Protein AF-W0DSB6-F1 (afdb_monomer)

Radius of gyration: 23.67 Å; Cα contacts (8 Å, |Δi|>4): 532; chains: 1; bounding box: 85×81×46 Å

Sequence (249 aa):
MHWLPLTLLMLAGIANAPASASTPEPFPGYTATYEASVFGNTLTVQSTLSHEGENLRMAMDAHVSGYLRLLGRFEFNRETLFQVDGTEIRPLQSRSVQITPRRERRVETRFDWTSGRAQGRVGQDHFDLEVPEGTQDFLSSIYLTMDALRRGALENVMQVTILERTRLRSYRMGREGTERLDTALGRFDTVQITRRDADSDVALSSWFAKDLGYLPVRLDYEADGSIYQLNLTRLEWHDPLTAPGTDSR

Mean predicted aligned error: 8.65 Å

Secondary structure (DSSP, 8-state):
----------------------PPPPPPEEEEEEEEEETTEEEEEEEEEEEETTEEEEEEEEEEESGGGGG---EEEEEEEEEEETTEEEEEEEEEEEEETTEEEEEEEEEETTTTEEEEEETTEEEEEE--TT-B-HHHHHHHHHHHHHTT--SSEEEEEEEETTEEEEEEEEEEEEEEEEETTEEEEEEEEEEEETT-S-EEEEEEEGGGTTEEEEEEEEETTEEEEEEEEEEEEE-TT--------

Solvent-accessible surface area (backbone atoms only — not comparable to full-atom values): 13962 Å² total; per-residue (Å²): 141,81,85,85,85,86,81,84,80,82,80,81,78,81,79,79,72,77,79,78,78,72,75,77,76,76,81,65,16,34,44,35,33,30,41,29,78,58,94,81,23,36,42,40,34,42,35,39,36,43,49,58,86,83,30,38,38,41,37,37,45,38,45,66,44,52,70,67,51,78,70,40,58,61,42,40,38,39,38,32,34,28,36,72,58,96,90,46,61,44,53,41,35,39,39,38,40,40,36,42,72,89,46,77,47,40,35,40,39,37,46,39,78,91,80,33,31,34,40,37,32,53,66,90,46,74,50,74,44,81,43,65,89,74,44,23,37,76,64,54,46,50,52,51,51,23,51,31,52,69,71,64,72,61,76,50,68,45,81,45,41,30,55,56,94,91,42,80,44,63,28,43,38,32,50,77,49,72,48,79,46,84,47,77,86,46,75,40,58,24,39,34,35,37,36,32,43,87,91,47,92,47,35,40,36,34,30,22,20,57,93,61,65,29,42,68,46,35,38,36,42,34,50,96,95,41,77,49,57,34,34,39,64,46,78,45,81,38,62,62,83,62,54,87,68,84,80,87,127

Foldseek 3Di:
DDDDDDDDDDPPDPPPDPPPPPQPDPQFWKWWWKWFDDPQKIKIKIWIWADDDQKIKIKIWIDIDDPQCVLDDFTWIKMWIWGDDRLAIGTAKIWIWTDDSVDTWIWIWGADPVVQKIWIDIVPRIAIDGHDGQEAADRSVLVSVLSCVLVVVQDAWDWHWHDDRHDTFIKIWGFPAWDWDQALVGIFTWIWTWIDGPPDPWIKIFTFGVVSSGDTQWIWTDDPNDTTIMGTNDMDTHGNPDDPDPPDD

Organism: NCBI:txid713585

Nearest PDB structures (foldseek):
  6ntr-assembly4_D  TM=6.380E-01  e=1.626E-06  Brucella abortus
  2f1c-assembly1_X  TM=3.223E-01  e=1.436E+00  Escherichia coli K-12
  3njt-assembly1_A  TM=1.622E-01  e=1.436E+00  Bordetella pertussis

Structure (mmCIF, N/CA/C/O backbone):
data_AF-W0DSB6-F1
#
_entry.id   AF-W0DSB6-F1
#
loop_
_atom_site.group_PDB
_atom_site.id
_atom_site.type_symbol
_atom_site.label_atom_id
_atom_site.label_alt_id
_atom_site.label_comp_id
_atom_site.label_asym_id
_atom_site.label_entity_id
_atom_site.label_seq_id
_atom_site.pdbx_PDB_ins_code
_atom_site.Cartn_x
_atom_site.Cartn_y
_atom_site.Cartn_z
_atom_site.occupancy
_atom_site.B_iso_or_equiv
_atom_site.auth_seq_id
_atom_site.auth_comp_id
_atom_site.auth_asym_id
_atom_site.auth_atom_id
_atom_site.pdbx_PDB_model_num
ATOM 1 N N . MET A 1 1 ? -61.346 -56.978 26.352 1.00 42.94 1 MET A N 1
ATOM 2 C CA . MET A 1 1 ? -60.785 -57.840 25.285 1.00 42.94 1 MET A CA 1
ATOM 3 C C . MET A 1 1 ? -60.931 -57.044 23.995 1.00 42.94 1 MET A C 1
ATOM 5 O O . MET A 1 1 ? -62.064 -56.761 23.659 1.00 42.94 1 MET A O 1
ATOM 9 N N . HIS A 1 2 ? -59.927 -56.492 23.314 1.00 37.72 2 HIS A N 1
ATOM 10 C CA . HIS A 1 2 ? -58.490 -56.761 23.156 1.00 37.72 2 HIS A CA 1
ATOM 11 C C . HIS A 1 2 ? -57.778 -55.402 22.885 1.00 37.72 2 HIS A C 1
ATOM 13 O O . HIS A 1 2 ? -58.374 -54.538 22.258 1.00 37.72 2 HIS A O 1
ATOM 19 N N . TRP A 1 3 ? -56.715 -55.049 23.620 1.00 32.81 3 TRP A N 1
ATOM 20 C CA . TRP A 1 3 ? -55.292 -54.979 23.201 1.00 32.81 3 TRP A CA 1
ATOM 21 C C . TRP A 1 3 ? -54.926 -53.913 22.138 1.00 32.81 3 TRP A C 1
ATOM 23 O O . TRP A 1 3 ? -55.350 -53.990 20.991 1.00 32.81 3 TRP A O 1
ATOM 33 N N . LEU A 1 4 ? -54.088 -52.950 22.562 1.00 42.25 4 LEU A N 1
ATOM 34 C CA . LEU A 1 4 ? -53.329 -51.979 21.748 1.00 42.25 4 LEU A CA 1
ATOM 35 C C . LEU A 1 4 ? -52.345 -52.681 20.783 1.00 42.25 4 LEU A C 1
ATOM 37 O O . LEU A 1 4 ? -51.949 -53.820 21.034 1.00 42.25 4 LEU A O 1
ATOM 41 N N . PRO A 1 5 ? -51.789 -51.936 19.809 1.00 53.25 5 PRO A N 1
ATOM 42 C CA . PRO A 1 5 ? -50.361 -51.673 19.943 1.00 53.25 5 PRO A CA 1
ATOM 43 C C . PRO A 1 5 ? -49.997 -50.190 19.855 1.00 53.25 5 PRO A C 1
ATOM 45 O O . PRO A 1 5 ? -50.534 -49.397 19.087 1.00 53.25 5 PRO A O 1
ATOM 48 N N . LEU A 1 6 ? -49.052 -49.873 20.729 1.00 44.22 6 LEU A N 1
ATOM 49 C CA . LEU A 1 6 ? -48.363 -48.622 20.958 1.00 44.22 6 LEU A CA 1
ATOM 50 C C . LEU A 1 6 ? -47.302 -48.449 19.855 1.00 44.22 6 LEU A C 1
ATOM 52 O O . LEU A 1 6 ? -46.342 -49.217 19.817 1.00 44.22 6 LEU A O 1
ATOM 56 N N . THR A 1 7 ? -47.446 -47.466 18.964 1.00 45.66 7 THR A N 1
ATOM 57 C CA . THR A 1 7 ? -46.379 -47.120 18.010 1.00 45.66 7 THR A CA 1
ATOM 58 C C . THR A 1 7 ? -45.534 -46.002 18.609 1.00 45.66 7 THR A C 1
ATOM 60 O O . THR A 1 7 ? -45.944 -44.845 18.665 1.00 45.66 7 THR A O 1
ATOM 63 N N . LEU A 1 8 ? -44.360 -46.379 19.109 1.00 40.34 8 LEU A N 1
ATOM 64 C CA . LEU A 1 8 ? -43.337 -45.484 19.635 1.00 40.34 8 LEU A CA 1
ATOM 65 C C . LEU A 1 8 ? -42.678 -44.739 18.460 1.00 40.34 8 LEU A C 1
ATOM 67 O O . LEU A 1 8 ? -41.917 -45.331 17.697 1.00 40.34 8 LEU A O 1
ATOM 71 N N . LEU A 1 9 ? -42.982 -43.451 18.291 1.00 44.22 9 LEU A N 1
ATOM 72 C CA . LEU A 1 9 ? -42.305 -42.590 17.320 1.00 44.22 9 LEU A CA 1
ATOM 73 C C . LEU A 1 9 ? -40.996 -42.082 17.951 1.00 44.22 9 LEU A C 1
ATOM 75 O O . LEU A 1 9 ? -41.007 -41.198 18.805 1.00 44.22 9 LEU A O 1
ATOM 79 N N . MET A 1 10 ? -39.863 -42.670 17.564 1.00 40.00 10 MET A N 1
ATOM 80 C CA . MET A 1 10 ? -38.532 -42.164 17.913 1.00 40.00 10 MET A CA 1
ATOM 81 C C . MET A 1 10 ? -38.270 -40.878 17.112 1.00 40.00 10 MET A C 1
ATOM 83 O O . MET A 1 10 ? -37.998 -40.933 15.914 1.00 40.00 10 MET A O 1
ATOM 87 N N . LEU A 1 11 ? -38.358 -39.712 17.760 1.00 47.69 11 LEU A N 1
ATOM 88 C CA . LEU A 1 11 ? -37.805 -38.468 17.219 1.00 47.69 11 LEU A CA 1
ATOM 89 C C . LEU A 1 11 ? -36.273 -38.547 17.305 1.00 47.69 11 LEU A C 1
ATOM 91 O O . LEU A 1 11 ? -35.696 -38.380 18.378 1.00 47.69 11 LEU A O 1
ATOM 95 N N . ALA A 1 12 ? -35.611 -38.793 16.177 1.00 47.59 12 ALA A N 1
ATOM 96 C CA . ALA A 1 12 ? -34.179 -38.558 16.048 1.00 47.59 12 ALA A CA 1
ATOM 97 C C . ALA A 1 12 ? -33.945 -37.041 15.964 1.00 47.59 12 ALA A C 1
ATOM 99 O O . ALA A 1 12 ? -34.219 -36.413 14.942 1.00 47.59 12 ALA A O 1
ATOM 100 N N . GLY A 1 13 ? -33.488 -36.443 17.064 1.00 45.50 13 GLY A N 1
ATOM 101 C CA . GLY A 1 13 ? -33.054 -35.051 17.089 1.00 45.50 13 GLY A CA 1
ATOM 102 C C . GLY A 1 13 ? -31.794 -34.881 16.244 1.00 45.50 13 GLY A C 1
ATOM 103 O O . GLY A 1 13 ? -30.735 -35.395 16.596 1.00 45.50 13 GLY A O 1
ATOM 104 N N . ILE A 1 14 ? -31.906 -34.157 15.131 1.00 59.22 14 ILE A N 1
ATOM 105 C CA . ILE A 1 14 ? -30.748 -33.666 14.384 1.00 59.22 14 ILE A CA 1
ATOM 106 C C . ILE A 1 14 ? -30.137 -32.554 15.238 1.00 59.22 14 ILE A C 1
ATOM 108 O O . ILE A 1 14 ? -30.657 -31.441 15.300 1.00 59.22 14 ILE A O 1
ATOM 112 N N . ALA A 1 15 ? -29.064 -32.873 15.958 1.00 52.12 15 ALA A N 1
ATOM 113 C CA . ALA A 1 15 ? -28.258 -31.871 16.632 1.00 52.12 15 ALA A CA 1
ATOM 114 C C . ALA A 1 15 ? -27.516 -31.055 15.562 1.00 52.12 15 ALA A C 1
ATOM 116 O O . ALA A 1 15 ? -26.497 -31.495 15.032 1.00 52.12 15 ALA A O 1
ATOM 117 N N . ASN A 1 16 ? -28.035 -29.871 15.230 1.00 50.88 16 ASN A N 1
ATOM 118 C CA . ASN A 1 16 ? -27.255 -28.850 14.538 1.00 50.88 16 ASN A CA 1
ATOM 119 C C . ASN A 1 16 ? -26.150 -28.392 15.495 1.00 50.88 16 ASN A C 1
ATOM 121 O O . ASN A 1 16 ? -26.382 -27.559 16.371 1.00 50.88 16 ASN A O 1
ATOM 125 N N . ALA A 1 17 ? -24.952 -28.955 15.352 1.00 52.31 17 ALA A N 1
ATOM 126 C CA . ALA A 1 17 ? -23.766 -28.351 15.935 1.00 52.31 17 ALA A CA 1
ATOM 127 C C . ALA A 1 17 ? -23.563 -26.984 15.253 1.00 52.31 17 ALA A C 1
ATOM 129 O O . ALA A 1 17 ? -23.560 -26.933 14.018 1.00 52.31 17 ALA A O 1
ATOM 130 N N . PRO A 1 18 ? -23.428 -25.873 16.001 1.00 52.97 18 PRO A N 1
ATOM 131 C CA . PRO A 1 18 ? -23.037 -24.612 15.396 1.00 52.97 18 PRO A CA 1
ATOM 132 C C . PRO A 1 18 ? -21.674 -24.827 14.741 1.00 52.97 18 PRO A C 1
ATOM 134 O O . PRO A 1 18 ? -20.734 -25.285 15.392 1.00 52.97 18 PRO A O 1
ATOM 137 N N . ALA A 1 19 ? -21.577 -24.537 13.444 1.00 49.25 19 ALA A N 1
ATOM 138 C CA . ALA A 1 19 ? -20.291 -24.451 12.781 1.00 49.25 19 ALA A CA 1
ATOM 139 C C . ALA A 1 19 ? -19.469 -23.412 13.548 1.00 49.25 19 ALA A C 1
ATOM 141 O O . ALA A 1 19 ? -19.824 -22.232 13.570 1.00 49.25 19 ALA A O 1
ATOM 142 N N . SER A 1 20 ? -18.416 -23.852 14.234 1.00 46.22 20 SER A N 1
ATOM 143 C CA . SER A 1 20 ? -17.416 -22.940 14.765 1.00 46.22 20 SER A CA 1
ATOM 144 C C . SER A 1 20 ? -16.841 -22.201 13.567 1.00 46.22 20 SER A C 1
ATOM 146 O O . SER A 1 20 ? -16.091 -22.779 12.783 1.00 46.22 20 SER A O 1
ATOM 148 N N . ALA A 1 21 ? -17.247 -20.945 13.386 1.00 46.12 21 ALA A N 1
ATOM 149 C CA . ALA A 1 21 ? -16.551 -20.036 12.501 1.00 46.12 21 ALA A CA 1
ATOM 150 C C . ALA A 1 21 ? -15.135 -19.922 13.067 1.00 46.12 21 ALA A C 1
ATOM 152 O O . ALA A 1 21 ? -14.912 -19.278 14.090 1.00 46.12 21 ALA A O 1
ATOM 153 N N . SER A 1 22 ? -14.198 -20.654 12.471 1.00 49.62 22 SER A N 1
ATOM 154 C CA . SER A 1 22 ? -12.784 -20.519 12.774 1.00 49.62 22 SER A CA 1
ATOM 155 C C . SER A 1 22 ? -12.415 -19.073 12.480 1.00 49.62 22 SER A C 1
ATOM 157 O O . SER A 1 22 ? -12.481 -18.657 11.319 1.00 49.62 22 SER A O 1
ATOM 159 N N . THR A 1 23 ? -12.078 -18.305 13.517 1.00 53.78 23 THR A N 1
ATOM 160 C CA . THR A 1 23 ? -11.468 -16.987 13.346 1.00 53.78 23 THR A CA 1
ATOM 161 C C . THR A 1 23 ? -10.303 -17.160 12.371 1.00 53.78 23 THR A C 1
ATOM 163 O O . THR A 1 23 ? -9.450 -18.015 12.630 1.00 53.78 23 THR A O 1
ATOM 166 N N . PRO A 1 24 ? -10.290 -16.451 11.227 1.00 58.50 24 PRO A N 1
ATOM 167 C CA . PRO A 1 24 ? -9.216 -16.582 10.257 1.00 58.50 24 PRO A CA 1
ATOM 168 C C . PRO A 1 24 ? -7.877 -16.370 10.954 1.00 58.50 24 PRO A C 1
ATOM 170 O O . PRO A 1 24 ? -7.725 -15.422 11.724 1.00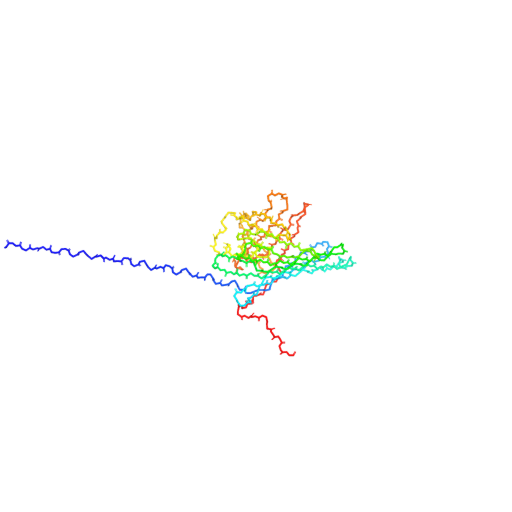 58.50 24 PRO A O 1
ATOM 173 N N . GLU A 1 25 ? -6.921 -17.261 10.701 1.00 69.75 25 GLU A N 1
ATOM 174 C CA . GLU A 1 25 ? -5.582 -17.125 11.263 1.00 69.75 25 GLU A CA 1
ATOM 175 C C . GLU A 1 25 ? -5.007 -15.745 10.882 1.00 69.75 25 GLU A C 1
ATOM 177 O O . GLU A 1 25 ? -5.126 -15.342 9.706 1.00 69.75 25 GLU A O 1
ATOM 182 N N . PRO A 1 26 ? -4.423 -14.997 11.842 1.00 78.12 26 PRO A N 1
ATOM 183 C CA . PRO A 1 26 ? -3.844 -13.688 11.569 1.00 78.12 26 PRO A CA 1
ATOM 184 C C . PRO A 1 26 ? -2.866 -13.766 10.396 1.00 78.12 26 PRO A C 1
ATOM 186 O O . PRO A 1 26 ? -2.160 -14.760 10.233 1.00 78.12 26 PRO A O 1
ATOM 189 N N . PHE A 1 27 ? -2.830 -12.739 9.542 1.00 88.06 27 PHE A N 1
ATOM 190 C CA . PHE A 1 27 ? -1.867 -12.746 8.441 1.00 88.06 27 PHE A CA 1
ATOM 191 C C . PHE A 1 27 ? -0.439 -12.741 9.020 1.00 88.06 27 PHE A C 1
ATOM 193 O O . PHE A 1 27 ? -0.159 -11.914 9.898 1.00 88.06 27 PHE A O 1
ATOM 200 N N . PRO A 1 28 ? 0.457 -13.644 8.579 1.00 91.50 28 PRO A N 1
ATOM 201 C CA . PRO A 1 28 ? 1.807 -13.706 9.117 1.00 91.50 28 PRO A CA 1
ATOM 202 C C . PRO A 1 28 ? 2.567 -12.412 8.842 1.00 91.50 28 PRO A C 1
ATOM 204 O O . PRO A 1 28 ? 2.331 -11.733 7.838 1.00 91.50 28 PRO A O 1
ATOM 207 N N . GLY A 1 29 ? 3.487 -12.068 9.743 1.00 95.06 29 GLY A N 1
ATOM 208 C CA . GLY A 1 29 ? 4.395 -10.959 9.491 1.00 95.06 29 GLY A CA 1
ATOM 209 C C . GLY A 1 29 ? 5.249 -11.246 8.256 1.00 95.06 29 GLY A C 1
ATOM 210 O O . GLY A 1 29 ? 5.476 -12.403 7.900 1.00 95.06 29 GLY A O 1
ATOM 211 N N . TYR A 1 30 ? 5.719 -10.207 7.574 1.00 97.31 30 TYR A N 1
ATOM 212 C CA . TYR A 1 30 ? 6.604 -10.392 6.424 1.00 97.31 30 TYR A CA 1
ATOM 213 C C . TYR A 1 30 ? 7.494 -9.183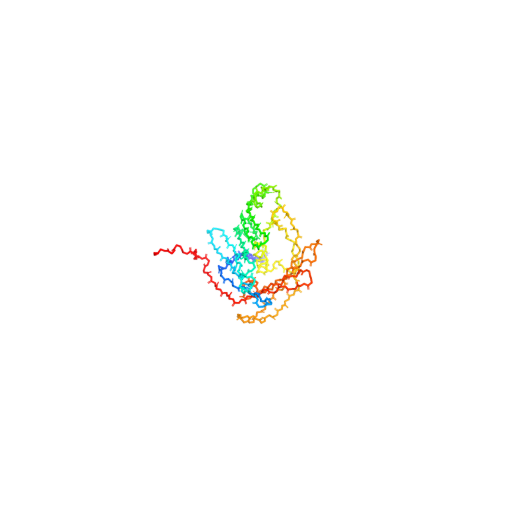 6.155 1.00 97.31 30 TYR A C 1
ATOM 215 O O . TYR A 1 30 ? 7.188 -8.062 6.563 1.00 97.31 30 TYR A O 1
ATOM 223 N N . THR A 1 31 ? 8.557 -9.427 5.391 1.00 98.31 31 THR A N 1
ATOM 224 C CA . THR A 1 31 ? 9.319 -8.430 4.637 1.00 98.31 31 THR A CA 1
ATOM 225 C C . THR A 1 31 ? 9.306 -8.825 3.163 1.00 98.31 31 THR A C 1
ATOM 227 O O . THR A 1 31 ? 9.790 -9.888 2.788 1.00 98.31 31 THR A O 1
ATOM 230 N N . ALA A 1 32 ? 8.760 -7.963 2.313 1.00 98.31 32 ALA A N 1
ATOM 231 C CA . ALA A 1 32 ? 8.695 -8.137 0.868 1.00 98.31 32 ALA A CA 1
ATOM 232 C C . ALA A 1 32 ? 9.500 -7.034 0.178 1.00 98.31 32 ALA A C 1
ATOM 234 O O . ALA A 1 32 ? 9.403 -5.867 0.553 1.00 98.31 32 ALA A O 1
ATOM 235 N N . THR A 1 33 ? 10.280 -7.376 -0.841 1.00 98.44 33 THR A N 1
ATOM 236 C CA . THR A 1 33 ? 11.012 -6.410 -1.667 1.00 98.44 33 THR A CA 1
ATOM 237 C C . THR A 1 33 ? 10.438 -6.407 -3.071 1.00 98.44 33 THR A C 1
ATOM 239 O O . THR A 1 33 ? 10.309 -7.463 -3.689 1.00 98.44 33 THR A O 1
ATOM 242 N N . TYR A 1 34 ? 10.122 -5.217 -3.571 1.00 97.81 34 TYR A N 1
ATOM 243 C CA . TYR A 1 34 ? 9.636 -4.980 -4.920 1.00 97.81 34 TYR A CA 1
ATOM 244 C C . TYR A 1 34 ? 10.619 -4.113 -5.689 1.00 97.81 34 TYR A C 1
ATOM 246 O O . TYR A 1 34 ? 11.206 -3.192 -5.121 1.00 97.81 34 TYR A O 1
ATOM 254 N N . GLU A 1 35 ? 10.756 -4.356 -6.987 1.00 96.88 35 GLU A N 1
ATOM 255 C CA . GLU A 1 35 ? 11.626 -3.563 -7.850 1.00 96.88 35 GLU A CA 1
ATOM 256 C C . GLU A 1 35 ? 10.930 -3.134 -9.140 1.00 96.88 35 GLU A C 1
ATOM 258 O O . GLU A 1 35 ? 10.167 -3.890 -9.745 1.00 96.88 35 GLU A O 1
ATOM 263 N N . ALA A 1 36 ? 11.236 -1.910 -9.564 1.00 93.69 36 ALA A N 1
ATOM 264 C CA . ALA A 1 36 ? 10.941 -1.384 -10.889 1.00 93.69 36 ALA A CA 1
ATOM 265 C C . ALA A 1 36 ? 12.220 -0.794 -11.484 1.00 93.69 36 ALA A C 1
ATOM 267 O O . ALA A 1 36 ? 12.916 -0.027 -10.815 1.00 93.69 36 ALA A O 1
ATOM 268 N N . SER A 1 37 ? 12.508 -1.094 -12.750 1.00 89.56 37 SER A N 1
ATOM 269 C CA . SER A 1 37 ? 13.672 -0.548 -13.452 1.00 89.56 37 SER A CA 1
ATOM 270 C C . SER A 1 37 ? 13.240 0.252 -14.672 1.00 89.56 37 SER A C 1
ATOM 272 O O . SER A 1 37 ? 12.562 -0.265 -15.555 1.00 89.56 37 SER A O 1
ATOM 274 N N . VAL A 1 38 ? 13.647 1.521 -14.730 1.00 82.25 38 VAL A N 1
ATOM 275 C CA . VAL A 1 38 ? 13.285 2.443 -15.813 1.00 82.25 38 VAL A CA 1
ATOM 276 C C . VAL A 1 38 ? 14.503 3.283 -16.192 1.00 82.25 38 VAL A C 1
ATOM 278 O O . VAL A 1 38 ? 15.106 3.950 -15.348 1.00 82.25 38 VAL A O 1
ATOM 281 N N . PHE A 1 39 ? 14.875 3.233 -17.474 1.00 81.38 39 PHE A N 1
ATOM 282 C CA . PHE A 1 39 ? 16.014 3.962 -18.047 1.00 81.38 39 PHE A CA 1
ATOM 283 C C . PHE A 1 39 ? 17.309 3.830 -17.222 1.00 81.38 39 PHE A C 1
ATOM 285 O O . PHE A 1 39 ? 17.969 4.820 -16.972 1.00 81.38 39 PHE A O 1
ATOM 292 N N . GLY A 1 40 ? 17.681 2.637 -16.744 1.00 84.25 40 GLY A N 1
ATOM 293 C CA . GLY A 1 40 ? 18.920 2.447 -15.964 1.00 84.25 40 GLY A CA 1
ATOM 294 C C . GLY A 1 40 ? 18.876 2.952 -14.512 1.00 84.25 40 GLY A C 1
ATOM 295 O O . GLY A 1 40 ? 19.910 2.991 -13.847 1.00 84.25 40 GLY A O 1
ATOM 296 N N . ASN A 1 41 ? 17.697 3.321 -14.010 1.00 89.94 41 ASN A N 1
ATOM 297 C CA . ASN A 1 41 ? 17.440 3.544 -12.587 1.00 89.94 41 ASN A CA 1
ATOM 298 C C . ASN A 1 41 ? 16.612 2.392 -12.036 1.00 89.94 41 ASN A C 1
ATOM 300 O O . ASN A 1 41 ? 15.803 1.818 -12.768 1.00 89.94 41 ASN A O 1
ATOM 304 N N . THR A 1 42 ? 16.759 2.123 -10.742 1.00 93.06 42 THR A N 1
ATOM 305 C CA . THR A 1 42 ? 15.953 1.123 -10.040 1.00 93.06 42 THR A CA 1
ATOM 306 C C . THR A 1 42 ? 15.282 1.758 -8.834 1.00 93.06 42 THR A C 1
ATOM 308 O O . THR A 1 42 ? 15.943 2.373 -7.994 1.00 93.06 42 THR A O 1
ATOM 311 N N . LEU A 1 43 ? 13.965 1.608 -8.760 1.00 93.75 43 LEU A N 1
ATOM 312 C CA . LEU A 1 43 ? 13.165 1.856 -7.572 1.00 93.75 43 LEU A CA 1
ATOM 313 C C . LEU A 1 43 ? 13.029 0.532 -6.824 1.00 93.75 43 LEU A C 1
ATOM 315 O O . LEU A 1 43 ? 12.423 -0.398 -7.348 1.00 93.75 43 LEU A O 1
ATOM 319 N N . THR A 1 44 ? 13.560 0.467 -5.610 1.00 96.00 44 THR A N 1
ATOM 320 C CA . THR A 1 44 ? 13.381 -0.667 -4.701 1.00 96.00 44 THR A CA 1
ATOM 321 C C . THR A 1 44 ? 12.421 -0.248 -3.599 1.00 96.00 44 THR A C 1
ATOM 323 O O . THR A 1 44 ? 12.643 0.775 -2.954 1.00 96.00 44 THR A O 1
ATOM 326 N N . VAL A 1 45 ? 11.362 -1.019 -3.374 1.00 97.25 45 VAL A N 1
ATOM 327 C CA . VAL A 1 45 ? 10.375 -0.791 -2.313 1.00 97.25 45 VAL A CA 1
ATOM 328 C C . VAL A 1 45 ? 10.405 -1.970 -1.356 1.00 97.25 45 VAL A C 1
ATOM 330 O O . VAL A 1 45 ? 10.171 -3.101 -1.770 1.00 97.25 45 VAL A O 1
ATOM 333 N N . GLN A 1 46 ? 10.666 -1.721 -0.081 1.00 98.12 46 GLN A N 1
ATOM 334 C CA . GLN A 1 46 ? 10.503 -2.715 0.971 1.00 98.12 46 GLN A CA 1
ATOM 335 C C . GLN A 1 46 ? 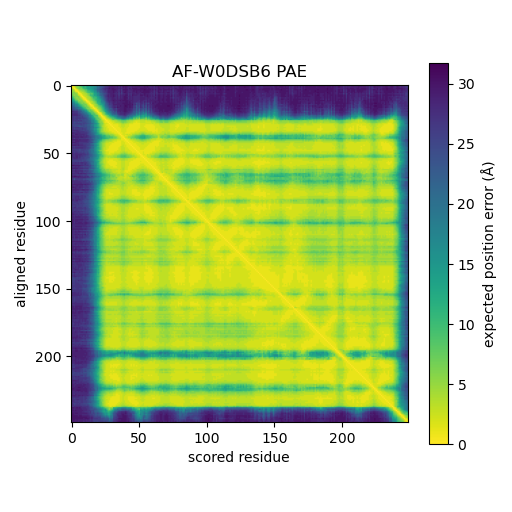9.138 -2.518 1.627 1.00 98.12 46 GLN A C 1
ATOM 337 O O . GLN A 1 46 ? 8.836 -1.418 2.072 1.00 98.12 46 GLN A O 1
ATOM 342 N N . SER A 1 47 ? 8.318 -3.565 1.678 1.00 98.00 47 SER A N 1
ATOM 343 C CA . SER A 1 47 ? 7.040 -3.592 2.389 1.00 98.00 47 SER A CA 1
ATOM 344 C C . SER A 1 47 ? 7.149 -4.532 3.576 1.00 98.00 47 SER A C 1
ATOM 346 O O . SER A 1 47 ? 7.620 -5.657 3.414 1.00 98.00 47 SER A O 1
ATOM 348 N N . THR A 1 48 ? 6.675 -4.114 4.741 1.00 98.25 48 THR A N 1
ATOM 349 C CA . THR A 1 48 ? 6.643 -4.955 5.939 1.00 98.25 48 THR A CA 1
ATOM 350 C C . THR A 1 48 ? 5.243 -5.038 6.520 1.00 98.25 48 THR A C 1
ATOM 352 O O . THR A 1 48 ? 4.443 -4.114 6.367 1.00 98.25 48 THR A O 1
ATOM 355 N N . LEU A 1 49 ? 4.964 -6.147 7.199 1.00 97.81 49 LEU A N 1
ATOM 356 C CA . LEU A 1 49 ? 3.834 -6.289 8.109 1.00 97.81 49 LEU A CA 1
ATOM 357 C C . LEU A 1 49 ? 4.341 -6.896 9.417 1.00 97.81 49 LEU A C 1
ATOM 359 O O . LEU A 1 49 ? 5.011 -7.929 9.394 1.00 97.81 49 LEU A O 1
ATOM 363 N N . SER A 1 50 ? 4.014 -6.270 10.543 1.00 95.94 50 SER A N 1
ATOM 364 C CA . SER A 1 50 ? 4.379 -6.732 11.883 1.00 95.94 50 SER A CA 1
ATOM 365 C C . SER A 1 50 ? 3.205 -6.614 12.849 1.00 95.94 50 SER A C 1
ATOM 367 O O . SER A 1 50 ? 2.357 -5.734 12.708 1.00 95.94 50 SER A O 1
ATOM 369 N N . HIS A 1 51 ? 3.181 -7.483 13.856 1.00 92.75 51 HIS A N 1
ATOM 370 C CA . HIS A 1 51 ? 2.194 -7.459 14.935 1.00 92.75 51 HIS A CA 1
ATOM 371 C C . HIS A 1 51 ? 2.720 -6.612 16.104 1.00 92.75 51 HIS A C 1
ATOM 373 O O . HIS A 1 51 ? 3.858 -6.780 16.540 1.00 92.75 51 HIS A O 1
ATOM 379 N N . GLU A 1 52 ? 1.899 -5.689 16.602 1.00 90.69 52 GLU A N 1
ATOM 380 C CA . GLU A 1 52 ? 2.174 -4.784 17.726 1.00 90.69 52 GLU A CA 1
ATOM 381 C C . GLU A 1 52 ? 1.058 -4.912 18.775 1.00 90.69 52 GLU A C 1
ATOM 383 O O . GLU A 1 52 ? 0.143 -4.086 18.862 1.00 90.69 52 GLU A O 1
ATOM 388 N N . GLY A 1 53 ? 1.119 -5.980 19.575 1.00 88.12 53 GLY A N 1
ATOM 389 C CA . GLY A 1 53 ? 0.041 -6.336 20.500 1.00 88.12 53 GLY A CA 1
ATOM 390 C C . GLY A 1 53 ? -1.203 -6.783 19.731 1.00 88.12 53 GLY A C 1
ATOM 391 O O . GLY A 1 53 ? -1.137 -7.743 18.974 1.00 88.12 53 GLY A O 1
ATOM 392 N N . GLU A 1 54 ? -2.323 -6.082 19.911 1.00 88.75 54 GLU A N 1
ATOM 393 C CA . GLU A 1 54 ? -3.576 -6.331 19.172 1.00 88.75 54 GLU A CA 1
ATOM 394 C C . GLU A 1 54 ? -3.647 -5.592 17.823 1.00 88.75 54 GLU A C 1
ATOM 396 O O . GLU A 1 54 ? -4.610 -5.745 17.073 1.00 88.75 54 GLU A O 1
ATOM 401 N N . ASN A 1 55 ? -2.639 -4.772 17.512 1.00 94.62 55 ASN A N 1
ATOM 402 C CA . ASN A 1 55 ? -2.582 -3.989 16.283 1.00 94.62 55 ASN A CA 1
ATOM 403 C C . ASN A 1 55 ? -1.617 -4.615 15.277 1.00 94.62 55 ASN A C 1
ATOM 405 O O . ASN A 1 55 ? -0.689 -5.335 15.641 1.00 94.62 55 ASN A O 1
ATOM 409 N N . LEU A 1 56 ? -1.776 -4.254 14.008 1.00 95.88 56 LEU A N 1
ATOM 410 C CA . LEU A 1 56 ? -0.798 -4.522 12.965 1.00 95.88 56 LEU A CA 1
ATOM 411 C C . LEU A 1 56 ? -0.209 -3.213 12.456 1.00 95.88 56 LEU A C 1
ATOM 413 O O . LEU A 1 56 ? -0.920 -2.227 12.247 1.00 95.88 56 LEU A O 1
ATOM 417 N N . ARG A 1 57 ? 1.100 -3.226 12.210 1.00 98.00 57 ARG A N 1
ATOM 418 C CA . ARG A 1 57 ? 1.796 -2.165 11.489 1.00 98.00 57 ARG A CA 1
ATOM 419 C C . ARG A 1 57 ? 2.176 -2.664 10.109 1.00 98.00 57 ARG A C 1
ATOM 421 O O . ARG A 1 57 ? 2.857 -3.677 9.981 1.00 98.00 57 ARG A O 1
ATOM 428 N N . MET A 1 58 ? 1.768 -1.925 9.084 1.00 98.44 58 MET A N 1
ATOM 429 C CA . MET A 1 58 ? 2.242 -2.116 7.718 1.00 98.44 58 MET A CA 1
ATOM 430 C C . MET A 1 58 ? 3.044 -0.893 7.296 1.00 98.44 58 MET A C 1
ATOM 432 O O . MET A 1 58 ? 2.585 0.236 7.479 1.00 98.44 58 MET A O 1
ATOM 436 N N . ALA A 1 59 ? 4.223 -1.105 6.721 1.00 98.38 59 ALA A N 1
ATOM 437 C CA . ALA A 1 59 ? 5.075 -0.029 6.232 1.00 98.38 59 ALA A CA 1
ATOM 438 C C . ALA A 1 59 ? 5.576 -0.308 4.815 1.00 98.38 59 ALA A C 1
ATOM 440 O O . ALA A 1 59 ? 5.661 -1.455 4.384 1.00 98.38 59 ALA A O 1
ATOM 441 N N . MET A 1 60 ? 5.876 0.761 4.083 1.00 98.00 60 MET A N 1
ATOM 442 C CA . MET A 1 60 ? 6.508 0.742 2.772 1.00 98.00 60 MET A CA 1
ATOM 443 C C . MET A 1 60 ? 7.585 1.814 2.709 1.00 98.00 60 MET A C 1
ATOM 445 O O . MET A 1 60 ? 7.278 2.996 2.863 1.00 98.00 60 MET A O 1
ATOM 449 N N . ASP A 1 61 ? 8.806 1.412 2.386 1.00 97.06 61 ASP A N 1
ATOM 450 C CA . ASP A 1 61 ? 9.964 2.288 2.264 1.00 97.06 61 ASP A CA 1
ATOM 451 C C . ASP A 1 61 ? 10.576 2.125 0.877 1.00 97.06 61 ASP A C 1
ATOM 453 O O . ASP A 1 61 ? 10.966 1.028 0.475 1.00 97.06 61 ASP A O 1
ATOM 457 N N . ALA A 1 62 ? 10.638 3.216 0.121 1.00 94.62 62 ALA A N 1
ATOM 458 C CA . ALA A 1 62 ? 11.104 3.206 -1.252 1.00 94.62 62 ALA A CA 1
ATOM 459 C C . ALA A 1 62 ? 12.409 3.983 -1.414 1.00 94.62 62 ALA A C 1
ATOM 461 O O . ALA A 1 62 ? 12.532 5.151 -1.033 1.00 94.62 62 ALA A O 1
ATOM 462 N N . HIS A 1 63 ? 13.368 3.338 -2.068 1.00 90.94 63 HIS A N 1
ATOM 463 C CA . HIS A 1 63 ? 14.689 3.869 -2.347 1.00 90.94 63 HIS A CA 1
ATOM 464 C C . HIS A 1 63 ? 14.964 3.849 -3.848 1.00 90.94 63 HIS A C 1
ATOM 466 O O . HIS A 1 63 ? 14.759 2.846 -4.529 1.00 90.94 63 HIS A O 1
ATOM 472 N N . VAL A 1 64 ? 15.464 4.971 -4.365 1.00 91.25 64 VAL A N 1
ATOM 473 C CA . VAL A 1 64 ? 15.888 5.092 -5.763 1.00 91.25 64 VAL A CA 1
ATOM 474 C C . VAL A 1 64 ? 17.399 4.921 -5.846 1.00 91.25 64 VAL A C 1
ATOM 476 O O . VAL A 1 64 ? 18.152 5.595 -5.141 1.00 91.25 64 VAL A O 1
ATOM 479 N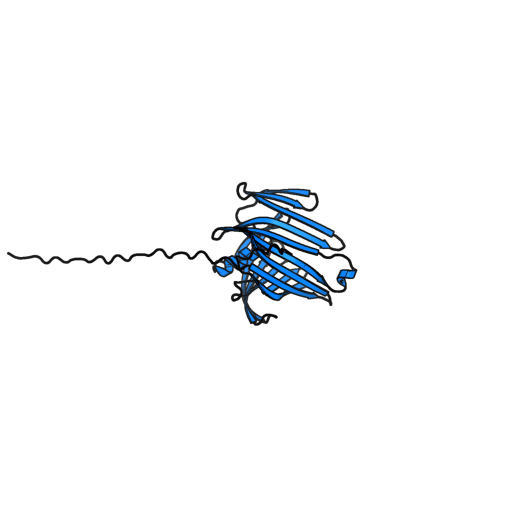 N . SER A 1 65 ? 17.845 4.059 -6.751 1.00 89.19 65 SER A N 1
ATOM 480 C CA . SER A 1 65 ? 19.243 3.882 -7.141 1.00 89.19 65 SER A CA 1
ATOM 481 C C . SER A 1 65 ? 19.442 4.193 -8.630 1.00 89.19 65 SER A C 1
ATOM 483 O O . SER A 1 65 ? 18.485 4.235 -9.404 1.00 89.19 65 SER A O 1
ATOM 485 N N . GLY A 1 66 ? 20.688 4.465 -9.024 1.00 89.31 66 GLY A N 1
ATOM 486 C CA . GLY A 1 66 ? 21.035 4.929 -10.370 1.00 89.31 66 GLY A CA 1
ATOM 487 C C . GLY A 1 66 ? 21.317 6.431 -10.436 1.00 89.31 66 GLY A C 1
ATOM 488 O O . GLY A 1 66 ? 21.509 7.099 -9.413 1.00 89.31 66 GLY A O 1
ATOM 489 N N . TYR A 1 67 ? 21.372 6.966 -11.654 1.00 88.81 67 TYR A N 1
ATOM 490 C CA . TYR A 1 67 ? 21.796 8.347 -11.896 1.00 88.81 67 TYR A CA 1
ATOM 491 C C . TYR A 1 67 ? 20.768 9.389 -11.443 1.00 88.81 67 TYR A C 1
ATOM 493 O O . TYR A 1 67 ? 21.148 10.538 -11.226 1.00 88.81 67 TYR A O 1
ATOM 501 N N . LEU A 1 68 ? 19.496 9.022 -11.228 1.00 86.06 68 LEU A N 1
ATOM 502 C CA . LEU A 1 68 ? 18.508 9.936 -10.642 1.00 86.06 68 LEU A CA 1
ATOM 503 C C . LEU A 1 68 ? 18.955 10.476 -9.277 1.00 86.06 68 LEU A C 1
ATOM 505 O O . LEU A 1 68 ? 18.648 11.621 -8.964 1.00 86.06 68 LEU A O 1
ATOM 509 N N . ARG A 1 69 ? 19.763 9.731 -8.506 1.00 87.44 69 ARG A N 1
ATOM 510 C CA . ARG A 1 69 ? 20.337 10.217 -7.235 1.00 87.44 69 ARG A CA 1
ATOM 511 C C . ARG A 1 69 ? 21.229 11.454 -7.400 1.00 87.44 69 ARG A C 1
ATOM 513 O O . ARG A 1 69 ? 21.393 12.206 -6.445 1.00 87.44 69 ARG A O 1
ATOM 520 N N . LEU A 1 70 ? 21.781 11.689 -8.593 1.00 86.81 70 LEU A N 1
ATOM 521 C CA . LEU A 1 70 ? 22.563 12.894 -8.897 1.00 86.81 70 LEU A CA 1
ATOM 522 C C . LEU A 1 70 ? 21.681 14.146 -8.987 1.00 86.81 70 LEU A C 1
ATOM 524 O O . LEU A 1 70 ? 22.171 15.255 -8.799 1.00 86.81 70 LEU A O 1
ATOM 528 N N . LEU A 1 71 ? 20.382 13.979 -9.254 1.00 87.50 71 LEU A N 1
ATOM 529 C CA . LEU A 1 71 ? 19.422 15.081 -9.332 1.00 87.50 71 LEU A CA 1
ATOM 530 C C . LEU A 1 71 ? 18.909 15.515 -7.951 1.00 87.50 71 LEU A C 1
ATOM 532 O O . LEU A 1 71 ? 18.217 16.526 -7.849 1.00 87.50 71 LEU A O 1
ATOM 536 N N . GLY A 1 72 ? 19.233 14.763 -6.896 1.00 88.44 72 GLY A N 1
ATOM 537 C CA . GLY A 1 72 ? 18.922 15.100 -5.512 1.00 88.44 72 GLY A CA 1
ATOM 538 C C . GLY A 1 72 ? 18.370 13.921 -4.715 1.00 88.44 72 GLY A C 1
ATOM 539 O O . GLY A 1 72 ? 18.532 12.754 -5.071 1.00 88.44 72 GLY A O 1
ATOM 540 N N . ARG A 1 73 ? 17.722 14.245 -3.592 1.00 88.56 73 ARG A N 1
ATOM 541 C CA . ARG A 1 73 ? 17.178 13.258 -2.656 1.00 88.56 73 ARG A CA 1
ATOM 542 C C . ARG A 1 73 ? 15.789 12.795 -3.089 1.00 88.56 73 ARG A C 1
ATOM 544 O O . ARG A 1 73 ? 14.917 13.615 -3.376 1.00 88.56 73 ARG A O 1
ATOM 551 N N . PHE A 1 74 ? 15.597 11.482 -3.058 1.00 90.81 74 PHE A N 1
ATOM 552 C CA . PHE A 1 74 ? 14.318 10.820 -3.274 1.00 90.81 74 PHE A CA 1
ATOM 553 C C . PHE A 1 74 ? 14.045 9.919 -2.079 1.00 90.81 74 PHE A C 1
ATOM 555 O O . PHE A 1 74 ? 14.866 9.064 -1.753 1.00 90.81 74 PHE A O 1
ATOM 562 N N . GLU A 1 75 ? 12.919 10.145 -1.421 1.00 91.75 75 GLU A N 1
ATOM 563 C CA . GLU A 1 75 ? 12.457 9.348 -0.289 1.00 91.75 75 GLU A CA 1
ATOM 564 C C . GLU A 1 75 ? 10.944 9.217 -0.406 1.00 91.75 75 GLU A C 1
ATOM 566 O O . GLU A 1 75 ? 10.244 10.201 -0.673 1.00 91.75 75 GLU A O 1
ATOM 571 N N . PHE A 1 76 ? 10.440 8.004 -0.241 1.00 95.06 76 PHE A N 1
ATOM 572 C CA . PHE A 1 76 ? 9.014 7.767 -0.172 1.00 95.06 76 PHE A CA 1
ATOM 573 C C . PHE A 1 76 ? 8.744 6.667 0.839 1.00 95.06 76 PHE A C 1
ATOM 575 O O . PHE A 1 76 ? 9.073 5.507 0.609 1.00 95.06 76 PHE A O 1
ATOM 582 N N . ASN A 1 77 ? 8.137 7.059 1.951 1.00 96.88 77 ASN A N 1
ATOM 583 C CA . ASN A 1 77 ? 7.882 6.184 3.080 1.00 96.88 77 ASN A CA 1
ATOM 584 C C . ASN A 1 77 ? 6.412 6.317 3.451 1.00 96.88 77 ASN A C 1
ATOM 586 O O . ASN A 1 77 ? 5.849 7.420 3.436 1.00 96.88 77 ASN A O 1
ATOM 590 N N . ARG A 1 78 ? 5.779 5.198 3.775 1.00 98.12 78 ARG A N 1
ATOM 591 C CA . ARG A 1 78 ? 4.409 5.137 4.277 1.00 98.12 78 ARG A CA 1
ATOM 592 C C . ARG A 1 78 ? 4.344 4.126 5.397 1.00 98.12 78 ARG A C 1
ATOM 594 O O . ARG A 1 78 ? 4.915 3.056 5.279 1.00 98.12 78 ARG A O 1
ATOM 601 N N . GLU A 1 79 ? 3.592 4.439 6.432 1.00 98.38 79 GLU A N 1
ATOM 602 C CA . GLU A 1 79 ? 3.245 3.492 7.481 1.00 98.38 79 GLU A CA 1
ATOM 603 C C . GLU A 1 79 ? 1.784 3.675 7.876 1.00 98.38 79 GLU A C 1
ATOM 605 O O . GLU A 1 79 ? 1.227 4.776 7.791 1.00 98.38 79 GLU A O 1
ATOM 610 N N . THR A 1 80 ? 1.175 2.582 8.310 1.00 98.69 80 THR A N 1
ATOM 611 C CA . THR A 1 80 ? -0.141 2.556 8.932 1.00 98.69 80 THR A CA 1
ATOM 612 C C . THR A 1 80 ? -0.108 1.612 10.124 1.00 98.69 80 THR A C 1
ATOM 614 O O . THR A 1 80 ? 0.505 0.546 10.063 1.00 98.69 80 THR A O 1
ATOM 617 N N . LEU A 1 81 ? -0.753 2.024 11.207 1.00 98.56 81 LEU A N 1
ATOM 618 C CA . LEU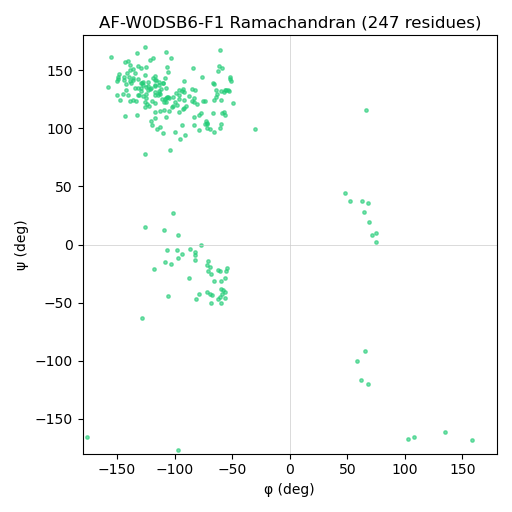 A 1 81 ? -1.110 1.181 12.336 1.00 98.56 81 LEU A CA 1
ATOM 619 C C . LEU A 1 81 ? -2.618 0.983 12.269 1.00 98.56 81 LEU A C 1
ATOM 621 O O . LEU A 1 81 ? -3.353 1.972 12.250 1.00 98.56 81 LEU A O 1
ATOM 625 N N . PHE A 1 82 ? -3.081 -0.259 12.256 1.00 98.12 82 PHE A N 1
ATOM 626 C CA . PHE A 1 82 ? -4.500 -0.584 12.178 1.00 98.12 82 PHE A CA 1
ATOM 627 C C . PHE A 1 82 ? -4.845 -1.770 13.071 1.00 98.12 82 PHE A C 1
ATOM 629 O O . PHE A 1 82 ? -3.991 -2.588 13.408 1.00 98.12 82 PHE A O 1
ATOM 636 N N . GLN A 1 83 ? -6.118 -1.859 13.431 1.00 96.19 83 GLN A N 1
ATOM 637 C CA . GLN A 1 83 ? -6.681 -2.999 14.137 1.00 96.19 83 GLN A CA 1
ATOM 638 C C . GLN A 1 83 ? -7.526 -3.833 13.175 1.00 96.19 83 GLN A C 1
ATOM 640 O O . GLN A 1 83 ? -8.132 -3.295 12.244 1.00 96.19 83 GLN A O 1
ATOM 645 N N . VAL A 1 84 ? -7.563 -5.142 13.411 1.00 93.62 84 VAL A N 1
ATOM 646 C CA . VAL A 1 84 ? -8.439 -6.078 12.703 1.00 93.62 84 VAL A CA 1
ATOM 647 C C . VAL A 1 84 ? -9.397 -6.680 13.724 1.00 93.62 84 VAL A C 1
ATOM 649 O O . VAL A 1 84 ? -8.960 -7.400 14.618 1.00 93.62 84 VAL A O 1
ATOM 652 N N . ASP A 1 85 ? -10.686 -6.378 13.597 1.00 89.19 85 ASP A N 1
ATOM 653 C CA . ASP A 1 85 ? -11.753 -6.930 14.438 1.00 89.19 85 ASP A CA 1
ATOM 654 C C . ASP A 1 85 ? -12.750 -7.688 13.558 1.00 89.19 85 ASP A C 1
ATOM 656 O O . ASP A 1 85 ? -13.535 -7.099 12.810 1.00 89.19 85 ASP A O 1
ATOM 660 N N . GLY A 1 86 ? -12.659 -9.019 13.579 1.00 86.88 86 GLY A N 1
ATOM 661 C CA . GLY A 1 86 ? -13.436 -9.893 12.705 1.00 86.88 86 GLY A CA 1
ATOM 662 C C . GLY A 1 86 ? -13.172 -9.596 11.230 1.00 86.88 86 GLY A C 1
ATOM 663 O O . GLY A 1 86 ? -12.183 -10.060 10.664 1.00 86.88 86 GLY A O 1
ATOM 664 N N . THR A 1 87 ? -14.082 -8.846 10.604 1.00 85.25 87 THR A N 1
ATOM 665 C CA . THR A 1 87 ? -13.959 -8.434 9.202 1.00 85.25 87 THR A CA 1
ATOM 666 C C . THR A 1 87 ? -13.613 -6.974 8.981 1.00 85.25 87 THR A C 1
ATOM 668 O O . THR A 1 87 ? -13.457 -6.547 7.836 1.00 85.25 87 THR A O 1
ATOM 671 N N . GLU A 1 88 ? -13.545 -6.208 10.059 1.00 92.00 88 GLU A N 1
ATOM 672 C CA . GLU A 1 88 ? -13.347 -4.777 10.013 1.00 92.00 88 GLU A CA 1
ATOM 673 C C . GLU A 1 88 ? -11.872 -4.438 10.202 1.00 92.00 88 GLU A C 1
ATOM 675 O O . GLU A 1 88 ? -11.223 -4.887 11.146 1.00 92.00 88 GLU A O 1
ATOM 680 N N . ILE A 1 89 ? -11.345 -3.632 9.284 1.00 96.06 89 ILE A N 1
ATOM 681 C CA . ILE A 1 89 ? -9.985 -3.109 9.343 1.00 96.06 89 ILE A CA 1
ATOM 682 C C . ILE A 1 89 ? -10.093 -1.623 9.641 1.00 96.06 89 ILE A C 1
ATOM 684 O O . ILE A 1 89 ? -10.647 -0.859 8.845 1.00 96.06 89 ILE A O 1
ATOM 688 N N . ARG A 1 90 ? -9.574 -1.228 10.803 1.00 97.56 90 ARG A N 1
ATOM 689 C CA . ARG A 1 90 ? -9.666 0.131 11.334 1.00 97.56 90 ARG A CA 1
ATOM 690 C C . ARG A 1 90 ? -8.275 0.753 11.409 1.00 97.56 90 ARG A C 1
ATOM 692 O O . ARG A 1 90 ? -7.546 0.476 12.365 1.00 97.56 90 ARG A O 1
ATOM 699 N N . PRO A 1 91 ? -7.877 1.593 10.437 1.00 98.25 91 PRO A N 1
ATOM 700 C CA . PRO A 1 91 ? -6.696 2.439 10.574 1.00 98.25 91 PRO A CA 1
ATOM 701 C C . PRO A 1 91 ? -6.783 3.264 11.852 1.00 98.25 91 PRO A C 1
ATOM 703 O O . PRO A 1 91 ? -7.811 3.863 12.123 1.00 98.25 91 PRO A O 1
ATOM 706 N N . LEU A 1 92 ? -5.721 3.309 12.642 1.00 98.31 92 LEU A N 1
ATOM 707 C CA . LEU A 1 92 ? -5.632 4.106 13.867 1.00 98.31 92 LEU A CA 1
ATOM 708 C C . LEU A 1 92 ? -4.734 5.316 13.633 1.00 98.31 92 LEU A C 1
ATOM 710 O O . LEU A 1 92 ? -5.051 6.442 14.026 1.00 98.31 92 LEU A O 1
ATOM 714 N N . GLN A 1 93 ? -3.602 5.086 12.968 1.00 98.38 93 GLN A N 1
ATOM 715 C CA . GLN A 1 93 ? -2.624 6.113 12.638 1.00 98.38 93 GLN A CA 1
ATOM 716 C C . GLN A 1 93 ? -2.012 5.830 11.275 1.00 98.38 93 GLN A C 1
ATOM 718 O O . GLN A 1 93 ? -1.701 4.686 10.964 1.00 98.38 93 GLN A O 1
ATOM 723 N N . SER A 1 94 ? -1.773 6.875 10.490 1.00 98.19 94 SER A N 1
ATOM 724 C CA . SER A 1 94 ? -0.978 6.770 9.272 1.00 98.19 94 SER A CA 1
ATOM 725 C C . SER A 1 94 ? 0.026 7.907 9.169 1.00 98.19 94 SER A C 1
ATOM 727 O O . SER A 1 94 ? -0.212 9.033 9.622 1.00 98.19 94 SER A O 1
ATOM 729 N N . ARG A 1 95 ? 1.173 7.611 8.563 1.00 98.25 95 ARG A N 1
ATOM 730 C CA . ARG A 1 95 ? 2.210 8.594 8.257 1.00 98.25 95 ARG A CA 1
ATOM 731 C C . ARG A 1 95 ? 2.717 8.354 6.847 1.00 98.25 95 ARG A C 1
ATOM 733 O O . ARG A 1 95 ? 2.883 7.222 6.407 1.00 98.25 95 ARG A O 1
ATOM 740 N N . SER A 1 96 ? 2.992 9.436 6.130 1.00 97.88 96 SER A N 1
ATOM 741 C CA . SER A 1 96 ? 3.736 9.361 4.878 1.00 97.88 96 SER A CA 1
ATOM 742 C C . SER A 1 96 ? 4.730 10.500 4.739 1.00 97.88 96 SER A C 1
ATOM 744 O O . SER A 1 96 ? 4.471 11.634 5.146 1.00 97.88 96 SER A O 1
ATOM 746 N N . VAL A 1 97 ? 5.871 10.189 4.137 1.00 97.25 97 VAL A N 1
ATOM 747 C CA . VAL A 1 97 ? 6.911 11.140 3.758 1.00 97.25 97 VAL A CA 1
ATOM 748 C C . VAL A 1 97 ? 7.166 10.952 2.274 1.00 97.25 97 VAL A C 1
ATOM 750 O O . VAL A 1 97 ? 7.351 9.838 1.803 1.00 97.25 97 VAL A O 1
ATOM 753 N N . GLN A 1 98 ? 7.146 12.046 1.523 1.00 95.62 98 GLN A N 1
ATOM 754 C CA . GLN A 1 98 ? 7.518 12.071 0.117 1.00 95.62 98 GLN A CA 1
ATOM 755 C C . GLN A 1 98 ? 8.468 13.240 -0.104 1.00 95.62 98 GLN A C 1
ATOM 757 O O . GLN A 1 98 ? 8.055 14.400 -0.039 1.00 95.62 98 GLN A O 1
ATOM 762 N N . ILE A 1 99 ? 9.726 12.935 -0.394 1.00 94.12 99 ILE A N 1
ATOM 763 C CA . ILE A 1 99 ? 10.757 13.910 -0.736 1.00 94.12 99 ILE A CA 1
ATOM 764 C C . ILE A 1 99 ? 11.216 13.646 -2.162 1.00 94.12 99 ILE A C 1
ATOM 766 O O . ILE A 1 99 ? 11.527 12.527 -2.558 1.00 94.12 99 ILE A O 1
ATOM 770 N N . THR A 1 100 ? 11.251 14.722 -2.930 1.00 91.88 100 THR A N 1
ATOM 771 C CA . THR A 1 100 ? 11.820 14.817 -4.271 1.00 91.88 100 THR A CA 1
ATOM 772 C C . THR A 1 100 ? 12.686 16.077 -4.312 1.00 91.88 100 THR A C 1
ATOM 774 O O . THR A 1 100 ? 12.482 16.967 -3.480 1.00 91.88 100 THR A O 1
ATOM 777 N N . PRO A 1 101 ? 13.564 16.256 -5.314 1.00 89.38 101 PRO A N 1
ATOM 778 C CA . PRO A 1 101 ? 14.386 17.464 -5.424 1.00 89.38 101 PRO A CA 1
ATOM 779 C C . PRO A 1 101 ? 13.595 18.782 -5.451 1.00 89.38 101 PRO A C 1
ATOM 781 O O . PRO A 1 101 ? 14.138 19.835 -5.141 1.00 89.38 101 PRO A O 1
ATOM 784 N N . ARG A 1 102 ? 12.311 18.738 -5.834 1.00 90.38 102 ARG A N 1
ATOM 785 C CA . ARG A 1 102 ? 11.447 19.923 -5.965 1.00 90.38 102 ARG A CA 1
ATOM 786 C C . ARG A 1 102 ? 10.456 20.102 -4.821 1.00 90.38 102 ARG A C 1
ATOM 788 O O . ARG A 1 102 ? 9.837 21.157 -4.722 1.00 90.38 102 ARG A O 1
ATOM 795 N N . ARG A 1 103 ? 10.208 19.061 -4.026 1.00 92.19 103 ARG A N 1
ATOM 796 C CA . ARG A 1 103 ? 9.102 19.055 -3.068 1.00 92.19 103 ARG A CA 1
ATOM 797 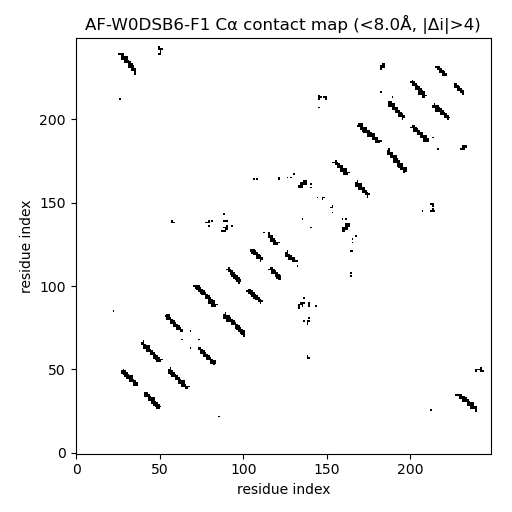C C . ARG A 1 103 ? 9.339 18.060 -1.953 1.00 92.19 103 ARG A C 1
ATOM 799 O O . ARG A 1 103 ? 9.614 16.894 -2.219 1.00 92.19 103 ARG A O 1
ATOM 806 N N . GLU A 1 104 ? 9.068 18.512 -0.740 1.00 95.50 104 GLU A N 1
ATOM 807 C CA . GLU A 1 104 ? 8.856 17.670 0.427 1.00 95.50 104 GLU A CA 1
ATOM 808 C C . GLU A 1 104 ? 7.384 17.732 0.841 1.00 95.50 104 GLU A C 1
ATOM 810 O O . GLU A 1 104 ? 6.737 18.783 0.791 1.00 95.50 104 GLU A O 1
ATOM 815 N N . ARG A 1 105 ? 6.826 16.586 1.218 1.00 95.62 105 ARG A N 1
ATOM 816 C CA . ARG A 1 105 ? 5.500 16.483 1.811 1.00 95.62 105 ARG A CA 1
ATOM 817 C C . ARG A 1 105 ? 5.537 15.446 2.917 1.00 95.62 105 ARG A C 1
ATOM 819 O O . ARG A 1 105 ? 5.923 14.307 2.682 1.00 95.62 105 ARG A O 1
ATOM 826 N N . ARG A 1 106 ? 5.056 15.839 4.091 1.00 97.94 106 ARG A N 1
ATOM 827 C CA . ARG A 1 106 ? 4.797 14.944 5.217 1.00 97.94 106 ARG A CA 1
ATOM 828 C C . ARG A 1 106 ? 3.314 14.972 5.527 1.00 97.94 106 ARG A C 1
ATOM 830 O O . ARG A 1 106 ? 2.718 16.047 5.503 1.00 97.94 106 ARG A O 1
ATOM 837 N N . VAL A 1 107 ? 2.734 13.811 5.776 1.00 98.12 107 VAL A N 1
ATOM 838 C CA . VAL A 1 107 ? 1.342 13.668 6.195 1.00 98.12 107 VAL A CA 1
ATOM 839 C C . VAL A 1 107 ? 1.328 12.793 7.427 1.00 98.12 107 VAL A C 1
ATOM 841 O O . VAL A 1 107 ? 1.959 11.741 7.429 1.00 98.12 107 VAL A O 1
ATOM 844 N N . GLU A 1 108 ? 0.611 13.224 8.450 1.00 98.38 108 GLU A N 1
ATOM 845 C CA . GLU A 1 108 ? 0.290 12.409 9.617 1.00 98.38 108 GLU A CA 1
ATOM 846 C C . GLU A 1 108 ? -1.212 12.473 9.838 1.00 98.38 108 GLU A C 1
ATOM 848 O O . GLU A 1 108 ? -1.815 13.537 9.681 1.00 98.38 108 GLU A O 1
ATOM 853 N N . THR A 1 109 ? -1.822 11.346 10.174 1.00 98.62 109 THR A N 1
ATOM 854 C CA . THR A 1 109 ? -3.265 11.230 10.374 1.00 98.62 109 THR A CA 1
ATOM 855 C C . THR A 1 109 ? -3.541 10.294 11.536 1.00 98.62 109 THR A C 1
ATOM 857 O O . THR A 1 109 ? -2.892 9.259 11.672 1.00 98.62 109 THR A O 1
ATOM 860 N N . ARG A 1 110 ? -4.506 10.662 12.372 1.00 98.56 110 ARG A N 1
ATOM 861 C CA . ARG A 1 110 ? -5.084 9.838 13.429 1.00 98.56 110 ARG A CA 1
ATOM 862 C C . ARG A 1 110 ? -6.568 9.695 13.156 1.00 98.56 110 ARG A C 1
ATOM 864 O O . ARG A 1 110 ? -7.218 10.691 12.845 1.00 98.56 110 ARG A O 1
ATOM 871 N N . PHE A 1 111 ? -7.070 8.480 13.280 1.00 98.50 111 PHE A N 1
ATOM 872 C CA . PHE A 1 111 ? -8.480 8.164 13.122 1.00 98.50 111 PHE A CA 1
ATOM 873 C C . PHE A 1 111 ? -9.077 7.930 14.507 1.00 98.50 111 PHE A C 1
ATOM 875 O O . PHE A 1 111 ? -8.564 7.126 15.284 1.00 98.50 111 PHE A O 1
ATOM 882 N N . ASP A 1 112 ? -10.145 8.652 14.816 1.00 97.88 112 ASP A N 1
ATOM 883 C CA . ASP A 1 112 ? -10.970 8.444 15.994 1.00 97.88 112 ASP A CA 1
ATOM 884 C C . ASP A 1 112 ? -12.325 7.902 15.542 1.00 97.88 112 ASP A C 1
ATOM 886 O O . ASP A 1 112 ? -13.232 8.641 15.153 1.00 97.88 112 ASP A O 1
ATOM 890 N N . TRP A 1 113 ? -12.449 6.579 15.597 1.00 97.00 113 TRP A N 1
ATOM 891 C CA . TRP A 1 113 ? -13.675 5.871 15.240 1.00 97.00 113 TRP A CA 1
ATOM 892 C C . TRP A 1 113 ? -14.810 6.100 16.239 1.00 97.00 113 TRP A C 1
ATOM 894 O O . TRP A 1 113 ? -15.966 5.929 15.876 1.00 97.00 113 TRP A O 1
ATOM 904 N N . THR A 1 114 ? -14.511 6.539 17.468 1.00 96.44 114 THR A N 1
ATOM 905 C CA . THR A 1 114 ? -15.550 6.839 18.467 1.00 96.44 114 THR A CA 1
ATOM 906 C C . THR A 1 114 ? -16.296 8.115 18.097 1.00 96.44 114 THR A C 1
ATOM 908 O O . THR A 1 114 ? -17.514 8.186 18.239 1.00 96.44 114 THR A O 1
ATOM 911 N N . SER A 1 115 ? -15.570 9.129 17.617 1.00 97.12 115 SER A N 1
ATOM 912 C CA . SER A 1 115 ? -16.162 10.392 17.163 1.00 97.12 115 SER A CA 1
ATOM 913 C C . SER A 1 115 ? -16.452 10.439 15.658 1.00 97.12 115 SER A C 1
ATOM 915 O O . SER A 1 115 ? -17.089 11.387 15.199 1.00 97.12 115 SER A O 1
ATOM 917 N N . GLY A 1 116 ? -16.010 9.438 14.888 1.00 97.88 116 GLY A N 1
ATOM 918 C CA . GLY A 1 116 ? -16.159 9.396 13.431 1.00 97.88 116 GLY A CA 1
ATOM 919 C C . GLY A 1 116 ? -15.323 10.464 12.722 1.00 97.88 116 GLY A C 1
ATOM 920 O O . GLY A 1 116 ? -15.774 11.065 11.745 1.00 97.88 116 GLY A O 1
ATOM 921 N N . ARG A 1 117 ? -14.123 10.765 13.238 1.00 98.38 117 ARG A N 1
ATOM 922 C CA . ARG A 1 117 ? -13.270 11.857 12.737 1.00 98.38 117 ARG A CA 1
ATOM 923 C C . ARG A 1 117 ? -11.848 11.407 12.442 1.00 98.38 117 ARG A C 1
ATOM 925 O O . ARG A 1 117 ? -11.316 10.506 13.082 1.00 98.38 117 ARG A O 1
ATOM 932 N N . ALA A 1 118 ? -11.201 12.090 11.503 1.00 98.44 118 ALA A N 1
ATOM 933 C CA . ALA A 1 118 ? -9.762 12.006 11.304 1.00 98.44 118 ALA A CA 1
ATOM 934 C C . ALA A 1 118 ? -9.115 13.381 11.443 1.00 98.44 118 ALA A C 1
ATOM 936 O O . ALA A 1 118 ? -9.567 14.368 10.862 1.00 98.44 118 ALA A O 1
ATOM 937 N N . GLN A 1 119 ? -8.017 13.422 12.188 1.00 98.19 119 GLN A N 1
ATOM 938 C CA . GLN A 1 119 ? -7.253 14.631 12.474 1.00 98.19 119 GLN A CA 1
ATOM 939 C C . GLN A 1 119 ? -5.797 14.428 12.098 1.00 98.19 119 GLN A C 1
ATOM 941 O O . GLN A 1 119 ? -5.236 13.343 12.260 1.00 98.19 119 GLN A O 1
ATOM 946 N N . GLY A 1 120 ? -5.143 15.480 11.627 1.00 97.31 120 GLY A N 1
ATOM 947 C CA . GLY A 1 120 ? -3.776 15.334 11.170 1.00 97.31 120 GLY A CA 1
ATOM 948 C C . GLY A 1 120 ? -3.114 16.623 10.742 1.00 97.31 120 GLY A C 1
ATOM 949 O O . GLY A 1 120 ? -3.580 17.725 11.036 1.00 97.31 120 GLY A O 1
ATOM 950 N N . ARG A 1 121 ? -1.993 16.463 10.043 1.00 97.56 121 ARG A N 1
ATOM 951 C CA . ARG A 1 121 ? -1.280 17.571 9.412 1.00 97.56 121 ARG A CA 1
ATOM 952 C C . ARG A 1 121 ? -0.729 17.183 8.049 1.00 97.56 121 ARG A C 1
ATOM 954 O O . ARG A 1 121 ? -0.317 16.042 7.843 1.00 97.56 121 ARG A O 1
ATOM 961 N N . VAL A 1 122 ? -0.676 18.151 7.142 1.00 97.38 122 VAL A N 1
ATOM 962 C CA . VAL A 1 122 ? 0.029 18.073 5.861 1.00 97.38 122 VAL A CA 1
ATOM 963 C C . VAL A 1 122 ? 1.070 19.184 5.839 1.00 97.38 122 VAL A C 1
ATOM 965 O O . VAL A 1 122 ? 0.745 20.357 5.694 1.00 97.38 122 VAL A O 1
ATOM 968 N N . GLY A 1 123 ? 2.343 18.828 5.998 1.00 94.88 123 GLY A N 1
ATOM 969 C CA . GLY A 1 123 ? 3.378 19.820 6.280 1.00 94.88 123 GLY A CA 1
ATOM 970 C C . GLY A 1 123 ? 3.098 20.521 7.612 1.00 94.88 123 GLY A C 1
ATOM 971 O O . GLY A 1 123 ? 3.111 19.865 8.652 1.00 94.88 123 GLY A O 1
ATOM 972 N N . GLN A 1 124 ? 2.858 21.832 7.566 1.00 94.00 124 GLN A N 1
ATOM 973 C CA . GLN A 1 124 ? 2.521 22.650 8.741 1.00 94.00 124 GLN A CA 1
ATOM 974 C C . GLN A 1 124 ? 1.009 22.863 8.915 1.00 94.00 124 GLN A C 1
ATOM 976 O O . GLN A 1 124 ? 0.576 23.323 9.967 1.00 94.00 124 GLN A O 1
ATOM 981 N N . ASP A 1 125 ? 0.204 22.512 7.910 1.00 97.38 125 ASP A N 1
ATOM 982 C CA . ASP A 1 125 ? -1.231 22.777 7.923 1.00 97.38 125 ASP A CA 1
ATOM 983 C C . ASP A 1 125 ? -1.973 21.636 8.613 1.00 97.38 125 ASP A C 1
ATOM 985 O O . ASP A 1 125 ? -1.815 20.467 8.250 1.00 97.38 125 ASP A O 1
ATOM 989 N N . HIS A 1 126 ? -2.803 21.973 9.595 1.00 97.69 126 HIS A N 1
ATOM 990 C CA . HIS A 1 126 ? -3.656 21.012 10.284 1.00 97.69 126 HIS A CA 1
ATOM 991 C C . HIS A 1 126 ? -4.949 20.759 9.514 1.00 97.69 126 HIS A C 1
ATOM 993 O O . HIS A 1 126 ? -5.454 21.630 8.806 1.00 97.69 126 HIS A O 1
ATOM 999 N N . PHE A 1 127 ? -5.509 19.567 9.689 1.00 98.00 127 PHE A N 1
ATOM 1000 C CA . PHE A 1 127 ? -6.840 19.246 9.201 1.00 98.00 127 PHE A CA 1
ATOM 1001 C C . PHE A 1 127 ? -7.617 18.427 10.227 1.00 98.00 127 PHE A C 1
ATOM 1003 O O . PHE A 1 127 ? -7.038 17.707 11.043 1.00 98.00 127 PHE A O 1
ATOM 1010 N N . ASP A 1 128 ? -8.934 18.537 10.129 1.00 97.81 128 ASP A N 1
ATOM 1011 C CA . ASP A 1 128 ? -9.910 17.763 10.877 1.00 97.81 128 ASP A CA 1
ATOM 1012 C C . ASP A 1 128 ? -11.127 17.570 9.963 1.00 97.81 128 ASP A C 1
ATOM 1014 O O . ASP A 1 128 ? -11.656 18.549 9.428 1.00 97.81 128 ASP A O 1
ATOM 1018 N N . LEU A 1 129 ? -11.540 16.326 9.736 1.00 97.75 129 LEU A N 1
ATOM 1019 C CA . LEU A 1 129 ? -12.716 16.008 8.934 1.00 97.75 129 LEU A CA 1
ATOM 1020 C C . LEU A 1 129 ? -13.481 14.813 9.498 1.00 97.75 129 LEU A C 1
ATOM 1022 O O . LEU A 1 129 ? -12.919 13.956 10.177 1.00 97.75 129 LEU A O 1
ATOM 1026 N N . GLU A 1 130 ? -14.763 14.747 9.158 1.00 98.06 130 GLU A N 1
ATOM 1027 C CA . GLU A 1 130 ? -15.571 13.546 9.355 1.00 98.06 130 GLU A CA 1
ATOM 1028 C C . GLU A 1 130 ? -15.065 12.428 8.441 1.00 98.06 130 GLU A C 1
ATOM 1030 O O . GLU A 1 130 ? -14.729 12.667 7.277 1.00 98.06 130 GLU A O 1
ATOM 1035 N N . VAL A 1 131 ? -15.009 11.209 8.974 1.00 96.94 131 VAL A N 1
ATOM 1036 C CA . VAL A 1 131 ? -14.639 10.006 8.229 1.00 96.94 131 VAL A CA 1
ATOM 1037 C C . VAL A 1 131 ? -15.734 8.954 8.393 1.00 96.94 131 VAL A C 1
ATOM 1039 O O . VAL A 1 131 ? -16.009 8.531 9.515 1.00 96.94 131 VAL A O 1
ATOM 1042 N N . PRO A 1 132 ? -16.384 8.527 7.296 1.00 96.62 132 PRO A N 1
ATOM 1043 C CA . PRO A 1 132 ? -17.346 7.434 7.342 1.00 96.62 132 PRO A CA 1
ATOM 1044 C C . PRO A 1 132 ? -16.712 6.138 7.859 1.00 96.62 132 PRO A C 1
ATOM 1046 O O . PRO A 1 132 ? -15.517 5.898 7.642 1.00 96.62 132 PRO A O 1
ATOM 1049 N N . GLU A 1 133 ? -17.521 5.278 8.476 1.00 95.69 133 GLU A N 1
ATOM 1050 C CA . GLU A 1 133 ? -17.101 3.923 8.846 1.00 95.69 133 GLU A CA 1
ATOM 1051 C C . GLU A 1 133 ? -16.505 3.172 7.646 1.00 95.69 133 GLU A C 1
ATOM 1053 O O . GLU A 1 133 ? -16.912 3.355 6.495 1.00 95.69 133 GLU A O 1
ATOM 1058 N N . GLY A 1 134 ? -15.493 2.347 7.912 1.00 95.56 134 GLY A N 1
ATOM 1059 C CA . GLY A 1 134 ? -14.777 1.603 6.877 1.00 95.56 134 GLY A CA 1
ATOM 1060 C C . GLY A 1 134 ? -13.812 2.437 6.025 1.00 95.56 134 GLY A C 1
ATOM 1061 O O . GLY A 1 134 ? -13.181 1.871 5.130 1.00 95.56 134 GLY A O 1
ATOM 1062 N N . THR A 1 135 ? -13.643 3.741 6.290 1.00 98.06 135 THR A N 1
ATOM 1063 C CA . THR A 1 135 ? -12.611 4.557 5.626 1.00 98.06 135 THR A CA 1
ATOM 1064 C C . THR A 1 135 ? -11.221 3.960 5.859 1.00 98.06 135 THR A C 1
ATOM 1066 O O . THR A 1 135 ? -10.829 3.665 6.984 1.00 98.06 135 THR A O 1
ATOM 1069 N N . GLN A 1 136 ? -10.451 3.817 4.786 1.00 98.38 136 GLN A N 1
ATOM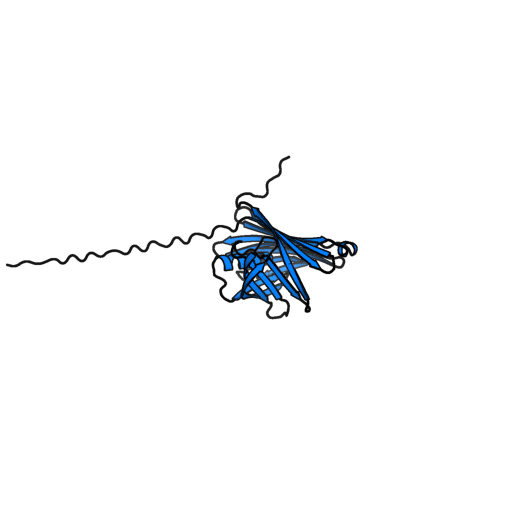 1070 C CA . GLN A 1 136 ? -9.093 3.287 4.813 1.00 98.38 136 GLN A CA 1
ATOM 1071 C C . GLN A 1 136 ? -8.061 4.397 4.576 1.00 98.38 136 GLN A C 1
ATOM 1073 O O . GLN A 1 136 ? -8.369 5.482 4.083 1.00 98.38 136 GLN A O 1
ATOM 1078 N N . ASP A 1 137 ? -6.801 4.115 4.871 1.00 97.69 137 ASP A N 1
ATOM 1079 C CA . ASP A 1 137 ? -5.672 4.774 4.217 1.00 97.69 137 ASP A CA 1
ATOM 1080 C C . ASP A 1 137 ? -5.142 3.902 3.065 1.00 97.69 137 ASP A C 1
ATOM 1082 O O . ASP A 1 137 ? -5.682 2.846 2.735 1.00 97.69 137 ASP A O 1
ATOM 1086 N N . PHE A 1 138 ? -4.068 4.343 2.413 1.00 95.50 138 PHE A N 1
ATOM 1087 C CA . PHE A 1 138 ? -3.515 3.610 1.278 1.00 95.50 138 PHE A CA 1
ATOM 1088 C C . PHE A 1 138 ? -3.047 2.187 1.628 1.00 95.50 138 PHE A C 1
ATOM 1090 O O . PHE A 1 138 ? -3.333 1.268 0.866 1.00 95.50 138 PHE A O 1
ATOM 1097 N N . LEU A 1 139 ? -2.324 1.989 2.732 1.00 97.88 139 LEU A N 1
ATOM 1098 C CA . LEU A 1 139 ? -1.728 0.688 3.059 1.00 97.88 139 LEU A CA 1
ATOM 1099 C C . LEU A 1 139 ? -2.767 -0.268 3.649 1.00 97.88 139 LEU A C 1
ATOM 1101 O O . LEU A 1 139 ? -2.860 -1.417 3.225 1.00 97.88 139 LEU A O 1
ATOM 1105 N N . SER A 1 140 ? -3.620 0.231 4.538 1.00 98.06 140 SER A N 1
ATOM 1106 C CA . SER A 1 140 ? -4.770 -0.520 5.055 1.00 98.06 140 SER A CA 1
ATOM 1107 C C . SER A 1 140 ? -5.742 -0.933 3.944 1.00 98.06 140 SER A C 1
ATOM 1109 O O . SER A 1 140 ? -6.279 -2.033 3.996 1.00 98.06 140 SER A O 1
ATOM 1111 N N . SER A 1 141 ? -5.879 -0.151 2.862 1.00 97.31 141 SER A N 1
ATOM 1112 C CA . SER A 1 141 ? -6.655 -0.568 1.681 1.00 97.31 141 SER A CA 1
ATOM 1113 C C . SER A 1 141 ? -6.048 -1.767 0.932 1.00 97.31 141 SER A C 1
ATOM 1115 O O . SER A 1 141 ? -6.784 -2.585 0.372 1.00 97.31 141 SER A O 1
ATOM 1117 N N . ILE A 1 142 ? -4.714 -1.910 0.939 1.00 97.19 142 ILE A N 1
ATOM 1118 C CA . ILE A 1 142 ? -4.037 -3.096 0.393 1.00 97.19 142 ILE A CA 1
ATOM 1119 C C . ILE A 1 142 ? -4.357 -4.289 1.288 1.00 97.19 142 ILE A C 1
ATOM 1121 O O . ILE A 1 142 ? -4.834 -5.302 0.783 1.00 97.19 142 ILE A O 1
ATOM 1125 N N . TYR A 1 143 ? -4.179 -4.144 2.604 1.00 97.56 143 TYR A N 1
ATOM 1126 C CA . TYR A 1 143 ? -4.489 -5.205 3.563 1.00 97.56 143 TYR A CA 1
ATOM 1127 C C . TYR A 1 143 ? -5.964 -5.641 3.492 1.00 97.56 143 TYR A C 1
ATOM 1129 O O . TYR A 1 143 ? -6.241 -6.835 3.427 1.00 97.56 143 TYR A O 1
ATOM 1137 N N . LEU A 1 144 ? -6.905 -4.695 3.383 1.00 97.25 144 LEU A N 1
ATOM 1138 C CA . LEU A 1 144 ? -8.332 -4.960 3.159 1.00 97.25 144 LEU A CA 1
ATOM 1139 C C . LEU A 1 144 ? -8.577 -5.798 1.905 1.00 97.25 144 LEU A C 1
ATOM 1141 O O . LEU A 1 144 ? -9.399 -6.709 1.927 1.00 97.25 144 LEU A O 1
ATOM 1145 N N . THR A 1 145 ? -7.851 -5.530 0.820 1.00 97.25 145 THR A N 1
ATOM 1146 C CA . THR A 1 145 ? -7.963 -6.320 -0.413 1.00 97.25 145 THR A CA 1
ATOM 1147 C C . THR A 1 145 ? -7.444 -7.744 -0.210 1.00 97.25 145 THR A C 1
ATOM 1149 O O . THR A 1 145 ? -8.099 -8.698 -0.630 1.00 97.25 145 THR A O 1
ATOM 1152 N N . MET A 1 146 ? -6.298 -7.901 0.464 1.00 96.94 146 MET A N 1
ATOM 1153 C CA . MET A 1 146 ? -5.725 -9.213 0.793 1.00 96.94 146 MET A CA 1
ATOM 1154 C C . MET A 1 146 ? -6.702 -10.032 1.647 1.00 96.94 146 MET A C 1
ATOM 1156 O O . MET A 1 146 ? -7.021 -11.172 1.316 1.00 96.94 146 MET A O 1
ATOM 1160 N N . ASP A 1 147 ? -7.224 -9.431 2.715 1.00 95.75 147 ASP A N 1
ATOM 1161 C CA . ASP A 1 147 ? -8.180 -10.047 3.632 1.00 95.75 147 ASP A CA 1
ATOM 1162 C C . ASP A 1 147 ? -9.502 -10.416 2.935 1.00 95.75 147 ASP A C 1
ATOM 1164 O O . ASP A 1 147 ? -9.960 -11.559 3.021 1.00 95.75 147 ASP A O 1
ATOM 1168 N N . ALA A 1 148 ? -10.072 -9.504 2.140 1.00 95.56 148 ALA A N 1
ATOM 1169 C CA . ALA A 1 148 ? -11.282 -9.776 1.370 1.00 95.56 148 ALA A CA 1
ATOM 1170 C C . ALA A 1 148 ? -11.095 -10.939 0.379 1.00 95.56 148 ALA A C 1
ATOM 1172 O O . ALA A 1 148 ? -11.998 -11.762 0.222 1.00 95.56 148 ALA A O 1
ATOM 1173 N N . LEU A 1 149 ? -9.926 -11.052 -0.258 1.00 95.88 149 LEU A N 1
ATOM 1174 C CA . LEU A 1 149 ? -9.600 -12.175 -1.138 1.00 95.88 149 LEU A CA 1
ATOM 1175 C C . LEU A 1 149 ? -9.418 -13.491 -0.371 1.00 95.88 149 LEU A C 1
ATOM 1177 O O . LEU A 1 149 ? -9.957 -14.512 -0.803 1.00 95.88 149 LEU A O 1
ATOM 1181 N N . ARG A 1 150 ? -8.729 -13.475 0.780 1.00 93.88 150 ARG A N 1
ATOM 1182 C CA . ARG A 1 150 ? -8.559 -14.654 1.655 1.00 93.88 150 ARG A CA 1
ATOM 1183 C C . ARG A 1 150 ? -9.897 -15.223 2.113 1.00 93.88 150 ARG A C 1
ATOM 1185 O O . ARG A 1 150 ? -10.057 -16.439 2.148 1.00 93.88 150 ARG A O 1
ATOM 1192 N N . ARG A 1 151 ? -10.860 -14.353 2.424 1.00 92.94 151 ARG A N 1
ATOM 1193 C CA . ARG A 1 151 ? -12.214 -14.752 2.835 1.00 92.94 151 ARG A CA 1
ATOM 1194 C C . ARG A 1 151 ? -13.159 -15.081 1.679 1.00 92.94 151 ARG A C 1
ATOM 1196 O O . ARG A 1 151 ? -14.286 -15.488 1.934 1.00 92.94 151 ARG A O 1
ATOM 1203 N N . GLY A 1 152 ? -12.752 -14.855 0.430 1.00 93.56 152 GLY A N 1
ATOM 1204 C CA . GLY A 1 152 ? -13.645 -14.980 -0.726 1.00 93.56 152 GLY A CA 1
ATOM 1205 C C . GLY A 1 152 ? -14.745 -13.910 -0.791 1.00 93.56 152 GLY A C 1
ATOM 1206 O O . GLY A 1 152 ? -15.728 -14.098 -1.492 1.00 93.56 152 GLY A O 1
ATOM 1207 N N . ALA A 1 153 ? -14.590 -12.785 -0.085 1.00 92.19 153 ALA A N 1
ATOM 1208 C CA . ALA A 1 153 ? -15.574 -11.700 -0.031 1.00 92.19 153 ALA A CA 1
ATOM 1209 C C . ALA A 1 153 ? -15.497 -10.731 -1.231 1.00 92.19 153 ALA A C 1
ATOM 1211 O O . ALA A 1 153 ? -16.407 -9.931 -1.435 1.00 92.19 153 ALA A O 1
ATOM 1212 N N . LEU A 1 154 ? -14.421 -10.785 -2.027 1.00 92.25 154 LEU A N 1
ATOM 1213 C CA . LEU A 1 154 ? -14.240 -9.966 -3.232 1.00 92.25 154 LEU A CA 1
ATOM 1214 C C . LEU A 1 154 ? -14.468 -10.790 -4.510 1.00 92.25 154 LEU A C 1
ATOM 1216 O O . LEU A 1 154 ? -13.520 -11.259 -5.154 1.00 92.25 154 LEU A O 1
ATOM 1220 N N . GLU A 1 155 ? -15.742 -10.960 -4.871 1.00 88.50 155 GLU A N 1
ATOM 1221 C CA . GLU A 1 155 ? -16.150 -11.699 -6.075 1.00 88.50 155 GLU A CA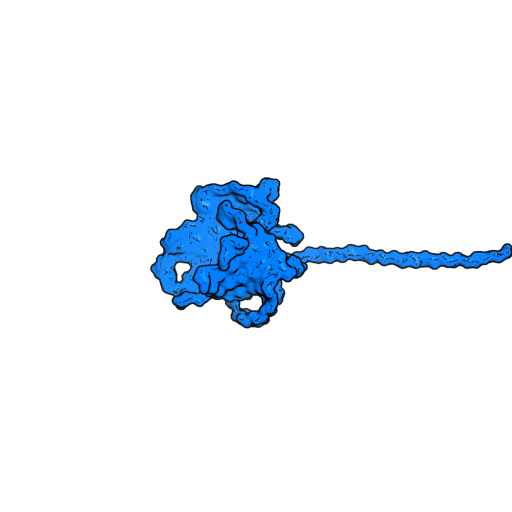 1
ATOM 1222 C C . GLU A 1 155 ? -16.069 -10.855 -7.351 1.00 88.50 155 GLU A C 1
ATOM 1224 O O . GLU A 1 155 ? -15.509 -11.316 -8.337 1.00 88.50 155 GLU A O 1
ATOM 1229 N N . ASN A 1 156 ? -16.588 -9.621 -7.330 1.00 92.69 156 ASN A N 1
ATOM 1230 C CA . ASN A 1 156 ? -16.673 -8.765 -8.522 1.00 92.69 156 ASN A CA 1
ATOM 1231 C C . ASN A 1 156 ? -16.072 -7.378 -8.283 1.00 92.69 156 ASN A C 1
ATOM 1233 O O . ASN A 1 156 ? -15.101 -6.993 -8.924 1.00 92.69 156 ASN A O 1
ATOM 1237 N N . VAL A 1 157 ? -16.650 -6.606 -7.362 1.00 94.31 157 VAL A N 1
ATOM 1238 C CA . VAL A 1 157 ? -16.218 -5.235 -7.085 1.00 94.31 157 VAL A CA 1
ATOM 1239 C C . VAL A 1 157 ? -16.461 -4.884 -5.625 1.00 94.31 157 VAL A C 1
ATOM 1241 O O . VAL A 1 157 ? -17.470 -5.281 -5.047 1.00 94.31 157 VAL A O 1
ATOM 1244 N N . MET A 1 158 ? -15.558 -4.099 -5.050 1.00 94.56 158 MET A N 1
ATOM 1245 C CA . MET A 1 158 ? -15.706 -3.490 -3.730 1.00 94.56 158 MET A CA 1
ATOM 1246 C C . MET A 1 158 ? -15.468 -1.987 -3.839 1.00 94.56 158 MET A C 1
ATOM 1248 O O . MET A 1 158 ? -14.563 -1.540 -4.545 1.00 94.56 158 MET A O 1
ATOM 1252 N N . GLN A 1 159 ? -16.302 -1.196 -3.170 1.00 94.94 159 GLN A N 1
ATOM 1253 C CA . GLN A 1 159 ? -16.088 0.243 -3.039 1.00 94.94 159 GLN A CA 1
ATOM 1254 C C . GLN A 1 159 ? -15.330 0.507 -1.748 1.00 94.94 159 GLN A C 1
ATOM 1256 O O . GLN A 1 159 ? -15.699 -0.020 -0.703 1.00 94.94 159 GLN A O 1
ATOM 1261 N N . VAL A 1 160 ? -14.278 1.316 -1.827 1.00 95.50 160 VAL A N 1
ATOM 1262 C CA . VAL A 1 160 ? -13.461 1.667 -0.667 1.00 95.50 160 VAL A CA 1
ATOM 1263 C C . VAL A 1 160 ? -13.227 3.163 -0.657 1.00 95.50 160 VAL A C 1
ATOM 1265 O O . VAL A 1 160 ? -12.691 3.726 -1.614 1.00 95.50 160 VAL A O 1
ATOM 1268 N N . THR A 1 161 ? -13.607 3.804 0.441 1.00 96.69 161 THR A N 1
ATOM 1269 C CA . THR A 1 161 ? -13.247 5.193 0.705 1.00 96.69 161 THR A CA 1
ATOM 1270 C C . THR A 1 161 ? -11.854 5.236 1.317 1.00 96.69 161 THR A C 1
ATOM 1272 O O . THR A 1 161 ? -11.587 4.570 2.311 1.00 96.69 161 THR A O 1
ATOM 1275 N N . ILE A 1 162 ? -10.958 6.014 0.716 1.00 96.81 162 ILE A N 1
ATOM 1276 C CA . ILE A 1 162 ? -9.582 6.201 1.168 1.00 96.81 162 ILE A CA 1
ATOM 1277 C C . ILE A 1 162 ? -9.371 7.669 1.539 1.00 96.81 162 ILE A C 1
ATOM 1279 O O . ILE A 1 162 ? -9.640 8.567 0.737 1.00 96.81 162 ILE A O 1
ATOM 1283 N N . LEU A 1 163 ? -8.850 7.918 2.740 1.00 97.50 163 LEU A N 1
ATOM 1284 C CA . LEU A 1 163 ? -8.378 9.234 3.150 1.00 97.50 163 LEU A CA 1
ATOM 1285 C C . LEU A 1 163 ? -6.988 9.503 2.563 1.00 97.50 163 LEU A C 1
ATOM 1287 O O . LEU A 1 163 ? -5.979 8.919 2.956 1.00 97.50 163 LEU A O 1
ATOM 1291 N N . GLU A 1 164 ? -6.933 10.443 1.625 1.00 93.12 164 GLU A N 1
ATOM 1292 C CA . GLU A 1 164 ? -5.714 10.911 0.986 1.00 93.12 164 GLU A CA 1
ATOM 1293 C C . GLU A 1 164 ? -5.405 12.356 1.369 1.00 93.12 164 GLU A C 1
ATOM 1295 O O . GLU A 1 164 ? -5.908 13.321 0.779 1.00 93.12 164 GLU A O 1
ATOM 1300 N N . ARG A 1 165 ? -4.473 12.515 2.312 1.00 92.19 165 ARG A N 1
ATOM 1301 C CA . ARG A 1 165 ? -4.062 13.817 2.855 1.00 92.19 165 ARG A CA 1
ATOM 1302 C C . ARG A 1 165 ? -5.209 14.474 3.623 1.00 92.19 165 ARG A C 1
ATOM 1304 O O . ARG A 1 165 ? -5.349 14.231 4.805 1.00 92.19 165 ARG A O 1
ATOM 1311 N N . THR A 1 166 ? -6.011 15.288 2.946 1.00 94.19 166 THR A N 1
ATOM 1312 C CA . THR A 1 166 ? -7.137 16.046 3.512 1.00 94.19 166 THR A CA 1
ATOM 1313 C C . THR A 1 166 ? -8.439 15.776 2.761 1.00 94.19 166 THR A C 1
ATOM 1315 O O . THR A 1 166 ? -9.378 16.562 2.844 1.00 94.19 166 THR A O 1
ATOM 1318 N N . ARG A 1 167 ? -8.481 14.716 1.943 1.00 94.50 167 ARG A N 1
ATOM 1319 C CA . ARG A 1 167 ? -9.616 14.409 1.069 1.00 94.50 167 ARG A CA 1
ATOM 1320 C C . ARG A 1 167 ? -9.974 12.940 1.150 1.00 94.50 167 ARG A C 1
ATOM 1322 O O . ARG A 1 167 ? -9.094 12.093 1.043 1.00 94.50 167 ARG A O 1
ATOM 1329 N N . LEU A 1 168 ? -11.263 12.664 1.258 1.00 95.62 168 LEU A N 1
ATOM 1330 C CA . LEU A 1 168 ? -11.805 11.332 1.045 1.00 95.62 168 LEU A CA 1
ATOM 1331 C C . LEU A 1 168 ? -11.988 11.114 -0.454 1.00 95.62 168 LEU A C 1
ATOM 1333 O O . LEU A 1 168 ? -12.516 11.980 -1.153 1.00 95.62 168 LEU A O 1
ATOM 1337 N N . ARG A 1 169 ? -11.532 9.965 -0.942 1.00 93.81 169 ARG A N 1
ATOM 1338 C CA . ARG A 1 169 ? -11.754 9.507 -2.313 1.00 93.81 169 ARG A CA 1
ATOM 1339 C C . ARG A 1 169 ? -12.391 8.137 -2.292 1.00 93.81 169 ARG A C 1
ATOM 1341 O O . ARG A 1 169 ? -11.940 7.271 -1.551 1.00 93.81 169 ARG A O 1
ATOM 1348 N N . SER A 1 170 ? -13.402 7.935 -3.121 1.00 93.50 170 SER A N 1
ATOM 1349 C CA . SER A 1 170 ? -14.049 6.636 -3.267 1.00 93.50 170 SER A CA 1
ATOM 1350 C C . SER A 1 170 ? -13.492 5.923 -4.487 1.00 93.50 170 SER A C 1
ATOM 1352 O O . SER A 1 170 ? -13.598 6.409 -5.609 1.00 93.50 170 SER A O 1
ATOM 1354 N N . TYR A 1 171 ? -12.912 4.754 -4.257 1.00 93.94 171 TYR A N 1
ATOM 1355 C CA . TYR A 1 171 ? -12.328 3.919 -5.292 1.00 93.94 171 TYR A CA 1
ATOM 1356 C C . TYR A 1 171 ? -13.182 2.678 -5.529 1.00 93.94 171 TYR A C 1
ATOM 1358 O O . TYR A 1 171 ? -13.699 2.079 -4.584 1.00 93.94 171 TYR A O 1
ATOM 1366 N N . ARG A 1 172 ? -13.273 2.242 -6.789 1.00 94.56 172 ARG A N 1
ATOM 1367 C CA . ARG A 1 172 ? -13.726 0.886 -7.122 1.00 94.56 172 ARG A CA 1
ATOM 1368 C C . ARG A 1 172 ? -12.521 -0.034 -7.222 1.00 94.56 172 ARG A C 1
ATOM 1370 O O . ARG A 1 172 ? -11.619 0.226 -8.012 1.00 94.56 172 ARG A O 1
ATOM 1377 N N . MET A 1 173 ? -12.539 -1.110 -6.448 1.00 95.44 173 MET A N 1
ATOM 1378 C CA . MET A 1 173 ? -11.614 -2.235 -6.535 1.00 95.44 173 MET A CA 1
ATOM 1379 C C . MET A 1 173 ? -12.305 -3.356 -7.311 1.00 95.44 173 MET A C 1
ATOM 1381 O O . MET A 1 173 ? -13.134 -4.071 -6.751 1.00 95.44 173 MET A O 1
ATOM 1385 N N . GLY A 1 174 ? -12.034 -3.447 -8.612 1.00 95.69 174 GLY A N 1
ATOM 1386 C CA . GLY A 1 174 ? -12.629 -4.442 -9.506 1.00 95.69 174 GLY A CA 1
ATOM 1387 C C . GLY A 1 174 ? -11.756 -5.684 -9.625 1.00 95.69 174 GLY A C 1
ATOM 1388 O O . GLY A 1 174 ? -10.548 -5.567 -9.804 1.00 95.69 174 GLY A O 1
ATOM 1389 N N . ARG A 1 175 ? -12.361 -6.868 -9.531 1.00 96.69 175 ARG A N 1
ATOM 1390 C CA . ARG A 1 175 ? -11.715 -8.145 -9.830 1.00 96.69 175 ARG A CA 1
ATOM 1391 C C . ARG A 1 175 ? -11.765 -8.380 -11.336 1.00 96.69 175 ARG A C 1
ATOM 1393 O O . ARG A 1 175 ? -12.827 -8.655 -11.879 1.00 96.69 175 ARG A O 1
ATOM 1400 N N . GLU A 1 176 ? -10.615 -8.300 -11.992 1.00 95.19 176 GLU A N 1
ATOM 1401 C CA . GLU A 1 176 ? -10.534 -8.386 -13.458 1.00 95.19 176 GLU A CA 1
ATOM 1402 C C . GLU A 1 176 ? -10.410 -9.836 -13.947 1.00 95.19 176 GLU A C 1
ATOM 1404 O O . GLU A 1 176 ? -10.864 -10.183 -15.034 1.00 95.19 176 GLU A O 1
ATOM 1409 N N . GLY A 1 177 ? -9.823 -10.717 -13.132 1.00 93.88 177 GLY A N 1
ATOM 1410 C CA . GLY A 1 177 ? -9.669 -12.124 -13.479 1.00 93.88 177 GLY A CA 1
ATOM 1411 C C . GLY A 1 177 ? -8.560 -12.815 -12.702 1.00 93.88 177 GLY A C 1
ATOM 1412 O O . GLY A 1 177 ? -8.038 -12.299 -11.711 1.00 93.88 177 GLY A O 1
ATOM 1413 N N . THR A 1 178 ? -8.219 -14.020 -13.152 1.00 96.44 178 THR A N 1
ATOM 1414 C CA . THR A 1 178 ? -7.071 -14.777 -12.651 1.00 96.44 178 THR A CA 1
ATOM 1415 C C . THR A 1 178 ? -6.025 -14.927 -13.736 1.00 96.44 178 THR A C 1
ATOM 1417 O O . THR A 1 178 ? -6.365 -15.276 -14.864 1.00 96.44 178 THR A O 1
ATOM 1420 N N . GLU A 1 179 ? -4.763 -14.756 -13.373 1.00 96.75 179 GLU A N 1
ATOM 1421 C CA . GLU A 1 179 ? -3.633 -14.866 -14.291 1.00 96.75 179 GLU A CA 1
ATOM 1422 C C . GLU A 1 179 ? -2.507 -15.658 -13.629 1.00 96.75 179 GLU A C 1
ATOM 1424 O O . GLU A 1 179 ? -2.273 -15.538 -12.423 1.00 96.75 179 GLU A O 1
ATOM 1429 N N . ARG A 1 180 ? -1.797 -16.475 -14.410 1.00 97.88 180 ARG A N 1
ATOM 1430 C CA . ARG A 1 180 ? -0.582 -17.141 -13.948 1.00 97.88 180 ARG A CA 1
ATOM 1431 C C . ARG A 1 180 ? 0.626 -16.277 -14.293 1.00 97.88 180 ARG A C 1
ATOM 1433 O O . ARG A 1 180 ? 0.903 -16.084 -15.471 1.00 97.88 180 ARG A O 1
ATOM 1440 N N . LEU A 1 181 ? 1.358 -15.816 -13.282 1.00 97.69 181 LEU A N 1
ATOM 1441 C CA . LEU A 1 181 ? 2.542 -14.975 -13.465 1.00 97.69 181 LEU A CA 1
ATOM 1442 C C . LEU A 1 181 ? 3.829 -15.745 -13.171 1.00 97.69 181 LEU A C 1
ATOM 1444 O O . LEU A 1 181 ? 3.931 -16.424 -12.147 1.00 97.69 181 LEU A O 1
ATOM 1448 N N . ASP A 1 182 ? 4.820 -15.599 -14.050 1.00 97.12 182 ASP A N 1
ATOM 1449 C CA . ASP A 1 182 ? 6.210 -15.959 -13.773 1.00 97.12 182 ASP A CA 1
ATOM 1450 C C . ASP A 1 182 ? 6.879 -14.794 -13.021 1.00 97.12 182 ASP A C 1
ATOM 1452 O O . ASP A 1 182 ? 6.899 -13.660 -13.499 1.00 97.12 182 ASP A O 1
ATOM 1456 N N . THR A 1 183 ? 7.409 -15.062 -11.827 1.00 96.12 183 THR A N 1
ATOM 1457 C CA . THR A 1 183 ? 8.062 -14.066 -10.960 1.00 96.12 183 THR A CA 1
ATOM 1458 C C . THR A 1 183 ? 9.470 -14.519 -10.582 1.00 96.12 183 THR A C 1
ATOM 1460 O O . THR A 1 183 ? 9.840 -15.678 -10.785 1.00 96.12 183 THR A O 1
ATOM 1463 N N . ALA A 1 184 ? 10.255 -13.632 -9.965 1.00 95.44 184 ALA A N 1
ATOM 1464 C CA . ALA A 1 184 ? 11.584 -13.983 -9.460 1.00 95.44 184 ALA A CA 1
ATOM 1465 C C . ALA A 1 184 ? 11.552 -15.069 -8.363 1.00 95.44 184 ALA A C 1
ATOM 1467 O O . ALA A 1 184 ? 12.548 -15.755 -8.152 1.00 95.44 184 ALA A O 1
ATOM 1468 N N . LEU A 1 185 ? 10.410 -15.248 -7.692 1.00 96.75 185 LEU A N 1
ATOM 1469 C CA . LEU A 1 185 ? 10.203 -16.253 -6.645 1.00 96.75 185 LEU A CA 1
ATOM 1470 C C . LEU A 1 185 ? 9.531 -17.531 -7.180 1.00 96.75 185 LEU A C 1
ATOM 1472 O O . LEU A 1 185 ? 9.155 -18.405 -6.402 1.00 96.75 185 LEU A O 1
ATOM 1476 N N . GLY A 1 186 ? 9.369 -17.649 -8.499 1.00 96.69 186 GLY A N 1
ATOM 1477 C CA . GLY A 1 186 ? 8.666 -18.751 -9.146 1.00 96.69 186 GLY A CA 1
ATOM 1478 C C . GLY A 1 186 ? 7.313 -18.338 -9.715 1.00 96.69 186 GLY A C 1
ATOM 1479 O O . GLY A 1 186 ? 7.017 -17.157 -9.905 1.00 96.69 186 GLY A O 1
ATOM 1480 N N . ARG A 1 187 ? 6.496 -19.333 -10.050 1.00 97.94 187 ARG A N 1
ATOM 1481 C CA . ARG A 1 187 ? 5.248 -19.149 -10.790 1.00 97.94 187 ARG A CA 1
ATOM 1482 C C . ARG A 1 187 ? 4.040 -19.196 -9.855 1.00 97.94 187 ARG A C 1
ATOM 1484 O O . ARG A 1 187 ? 3.840 -20.208 -9.192 1.00 97.94 187 ARG A O 1
ATOM 1491 N N . PHE A 1 188 ? 3.185 -18.175 -9.896 1.00 98.31 188 PHE A N 1
ATOM 1492 C CA . PHE A 1 188 ? 2.021 -18.057 -9.008 1.00 98.31 188 PHE A CA 1
ATOM 1493 C C . PHE A 1 188 ? 0.705 -17.922 -9.769 1.00 98.31 188 PHE A C 1
ATOM 1495 O O . PHE A 1 188 ? 0.628 -17.196 -10.761 1.00 98.31 188 PHE A O 1
ATOM 1502 N N . ASP A 1 189 ? -0.344 -18.593 -9.282 1.00 98.31 189 ASP A N 1
ATOM 1503 C CA . ASP A 1 189 ? -1.724 -18.245 -9.629 1.00 98.31 189 ASP A CA 1
ATOM 1504 C C . ASP A 1 189 ? -2.112 -16.963 -8.898 1.00 98.31 189 ASP A C 1
ATOM 1506 O O . ASP A 1 189 ? -2.072 -16.892 -7.666 1.00 98.31 189 ASP A O 1
ATOM 1510 N N . THR A 1 190 ? -2.528 -15.956 -9.655 1.00 98.56 190 THR A N 1
ATOM 1511 C CA . THR A 1 190 ? -2.859 -14.638 -9.120 1.00 98.56 190 THR A CA 1
ATOM 1512 C C . THR A 1 190 ? -4.295 -14.240 -9.425 1.00 98.56 190 THR A C 1
ATOM 1514 O O . THR A 1 190 ? -4.930 -14.778 -10.334 1.00 98.56 190 THR A O 1
ATOM 1517 N N . VAL A 1 191 ? -4.817 -13.305 -8.637 1.00 98.25 191 VAL A N 1
ATOM 1518 C CA . VAL A 1 191 ? -6.044 -12.558 -8.925 1.00 98.25 191 VAL A CA 1
ATOM 1519 C C . VAL A 1 191 ? -5.653 -11.115 -9.205 1.00 98.25 191 VAL A C 1
ATOM 1521 O O . VAL A 1 191 ? -5.003 -10.492 -8.367 1.00 98.25 191 VAL A O 1
ATOM 1524 N N . GLN A 1 192 ? -6.061 -10.582 -10.351 1.00 98.06 192 GLN A N 1
ATOM 1525 C CA . GLN A 1 192 ? -5.864 -9.173 -10.670 1.00 98.06 192 GLN A CA 1
ATOM 1526 C C . GLN A 1 192 ? -7.004 -8.348 -10.074 1.00 98.06 192 GLN A C 1
ATOM 1528 O O . GLN A 1 192 ? -8.174 -8.586 -10.386 1.00 98.06 192 GLN A O 1
ATOM 1533 N N . ILE A 1 193 ? -6.651 -7.364 -9.248 1.00 97.81 193 ILE A N 1
ATOM 1534 C CA . ILE A 1 193 ? -7.569 -6.321 -8.793 1.00 97.81 193 ILE A CA 1
ATOM 1535 C C . ILE A 1 193 ? -7.103 -4.983 -9.346 1.00 97.81 193 ILE A C 1
ATOM 1537 O O . ILE A 1 193 ? -5.951 -4.596 -9.140 1.00 97.81 193 ILE A O 1
ATOM 1541 N N . THR A 1 194 ? -8.005 -4.248 -9.987 1.00 95.88 194 THR A N 1
ATOM 1542 C CA . THR A 1 194 ? -7.731 -2.888 -10.443 1.00 95.88 194 THR A CA 1
ATOM 1543 C C . THR A 1 194 ? -8.509 -1.881 -9.613 1.00 95.88 194 THR A C 1
ATOM 1545 O O . THR A 1 194 ? -9.739 -1.913 -9.529 1.00 95.88 194 THR A O 1
ATOM 1548 N N . ARG A 1 195 ? -7.771 -0.956 -8.998 1.00 94.06 195 ARG A N 1
ATOM 1549 C CA . ARG A 1 195 ? -8.304 0.204 -8.291 1.00 94.06 195 ARG A CA 1
ATOM 1550 C C . ARG A 1 195 ? -8.433 1.374 -9.263 1.00 94.06 195 ARG A C 1
ATOM 1552 O O . ARG A 1 195 ? -7.419 1.840 -9.782 1.00 94.06 195 ARG A O 1
ATOM 1559 N N . ARG A 1 196 ? -9.657 1.873 -9.455 1.00 91.06 196 ARG A N 1
ATOM 1560 C CA . ARG A 1 196 ? -9.961 3.059 -10.277 1.00 91.06 196 ARG A CA 1
ATOM 1561 C C . ARG A 1 196 ? -10.698 4.114 -9.456 1.00 91.06 196 ARG A C 1
ATOM 1563 O O . ARG A 1 196 ? -11.594 3.771 -8.678 1.00 91.06 196 ARG A O 1
ATOM 1570 N N . ASP A 1 197 ? -10.301 5.372 -9.614 1.00 83.31 197 ASP A N 1
ATOM 1571 C CA . ASP A 1 197 ? -11.113 6.519 -9.186 1.00 83.31 197 ASP A CA 1
ATOM 1572 C C . ASP A 1 197 ? -12.241 6.695 -10.219 1.00 83.31 197 ASP A C 1
ATOM 1574 O O . ASP A 1 197 ? -12.034 6.433 -11.403 1.00 83.31 197 ASP A O 1
ATOM 1578 N N . ALA A 1 198 ? -13.439 7.096 -9.798 1.00 70.12 198 ALA A N 1
ATOM 1579 C CA . ALA A 1 198 ? -14.517 7.385 -10.744 1.00 70.12 198 ALA A CA 1
ATOM 1580 C C . ALA A 1 198 ? -14.227 8.646 -11.580 1.00 70.12 198 ALA A C 1
ATOM 1582 O O . ALA A 1 198 ? -14.720 8.750 -12.701 1.00 70.12 198 ALA A O 1
ATOM 1583 N N . ASP A 1 199 ? -13.407 9.555 -11.043 1.00 75.31 199 ASP A N 1
ATOM 1584 C CA . ASP A 1 199 ? -13.142 10.880 -11.608 1.00 75.31 199 ASP A CA 1
ATOM 1585 C C . ASP A 1 199 ? -11.721 11.021 -12.199 1.00 75.31 199 ASP A C 1
ATOM 1587 O O . ASP A 1 199 ? -11.257 12.137 -12.442 1.00 75.31 199 ASP A O 1
ATOM 1591 N N . SER A 1 200 ? -10.982 9.919 -12.385 1.00 73.75 200 SER A N 1
ATOM 1592 C CA . SER A 1 200 ? -9.601 9.940 -12.893 1.00 73.75 200 SER A CA 1
ATOM 1593 C C . SER A 1 200 ? -9.299 8.744 -13.790 1.00 73.75 200 SER A C 1
ATOM 1595 O O . SER A 1 200 ? -9.690 7.621 -13.480 1.00 73.75 200 SER A O 1
ATOM 1597 N N . ASP A 1 201 ? -8.493 8.972 -14.828 1.00 71.44 201 ASP A N 1
ATOM 1598 C CA . ASP A 1 201 ? -7.957 7.920 -15.704 1.00 71.44 201 ASP A CA 1
ATOM 1599 C C . ASP A 1 201 ? -6.790 7.141 -15.061 1.00 71.44 201 ASP A C 1
ATOM 1601 O O . ASP A 1 201 ? -6.235 6.223 -15.657 1.00 71.44 201 ASP A O 1
ATOM 1605 N N . VAL A 1 202 ? -6.394 7.499 -13.834 1.00 79.56 202 VAL A N 1
ATOM 1606 C CA . VAL A 1 202 ? -5.330 6.804 -13.097 1.00 79.56 202 VAL A CA 1
ATOM 1607 C C . VAL A 1 202 ? -5.846 5.476 -12.548 1.00 79.56 202 VAL A C 1
ATOM 1609 O O . VAL A 1 202 ? -6.777 5.439 -11.736 1.00 79.56 202 VAL A O 1
ATOM 1612 N N . ALA A 1 203 ? -5.167 4.392 -12.916 1.00 86.56 203 ALA A N 1
ATOM 1613 C CA . ALA A 1 203 ? -5.442 3.051 -12.422 1.00 86.56 203 ALA A CA 1
ATOM 1614 C C . ALA A 1 203 ? -4.231 2.473 -11.679 1.00 86.56 203 ALA A C 1
ATOM 1616 O O . ALA A 1 203 ? -3.076 2.674 -12.055 1.00 86.56 203 ALA A O 1
ATOM 1617 N N . LEU A 1 204 ? -4.506 1.728 -10.609 1.00 93.12 204 LEU A N 1
ATOM 1618 C CA . LEU A 1 204 ? -3.524 0.860 -9.962 1.00 93.12 204 LEU A CA 1
ATOM 1619 C C . LEU A 1 204 ? -4.017 -0.578 -10.083 1.00 93.12 204 LEU A C 1
ATOM 1621 O O . LEU A 1 204 ? -4.996 -0.942 -9.431 1.00 93.12 204 LEU A O 1
ATOM 1625 N N . SER A 1 205 ? -3.352 -1.377 -10.909 1.00 95.88 205 SER A N 1
ATOM 1626 C CA . SER A 1 205 ? -3.613 -2.813 -11.016 1.00 95.88 205 SER A CA 1
ATOM 1627 C C . SER A 1 205 ? -2.627 -3.577 -10.147 1.00 95.88 205 SER A C 1
ATOM 1629 O O . SER A 1 205 ? -1.431 -3.316 -10.194 1.00 95.88 205 SER A O 1
ATOM 1631 N N . SER A 1 206 ? -3.116 -4.528 -9.362 1.00 97.56 206 SER A N 1
ATOM 1632 C CA . SER A 1 206 ? -2.296 -5.354 -8.479 1.00 97.56 206 SER A CA 1
ATOM 1633 C C . SER A 1 206 ? -2.663 -6.822 -8.658 1.00 97.56 206 SER A C 1
ATOM 1635 O O . SER A 1 206 ? -3.843 -7.173 -8.672 1.00 97.56 206 SER A O 1
ATOM 1637 N N . TRP A 1 207 ? -1.656 -7.685 -8.764 1.00 98.50 207 TRP A N 1
ATOM 1638 C CA . TRP A 1 207 ? -1.829 -9.130 -8.903 1.00 98.50 207 TRP A CA 1
ATOM 1639 C C . TRP A 1 207 ? -1.503 -9.804 -7.582 1.00 98.50 207 TRP A C 1
ATOM 1641 O O . TRP A 1 207 ? -0.359 -9.771 -7.135 1.00 98.50 207 TRP A O 1
ATOM 1651 N N . PHE A 1 208 ? -2.502 -10.421 -6.963 1.00 98.56 208 PHE A N 1
ATOM 1652 C CA . PHE A 1 208 ? -2.399 -11.028 -5.639 1.00 98.56 208 PHE A CA 1
ATOM 1653 C C . PHE A 1 208 ? -2.242 -12.544 -5.755 1.00 98.56 208 PHE A C 1
ATOM 1655 O O . PHE A 1 208 ? -3.126 -13.210 -6.296 1.00 98.56 208 PHE A O 1
ATOM 1662 N N . ALA A 1 209 ? -1.130 -13.097 -5.266 1.00 98.50 209 ALA A N 1
ATOM 1663 C CA . ALA A 1 209 ? -0.817 -14.521 -5.388 1.00 98.50 209 ALA A CA 1
ATOM 1664 C C . ALA A 1 209 ? -1.550 -15.362 -4.340 1.00 98.50 209 ALA A C 1
ATOM 1666 O O . ALA A 1 209 ? -1.346 -15.180 -3.140 1.00 98.50 209 ALA A O 1
ATOM 1667 N N . LYS A 1 210 ? -2.363 -16.323 -4.794 1.00 97.12 210 LYS A N 1
ATOM 1668 C CA . LYS A 1 210 ? -3.197 -17.171 -3.923 1.00 97.12 210 LYS A CA 1
ATOM 1669 C C . LYS A 1 210 ? -2.363 -17.912 -2.876 1.00 97.12 210 LYS A C 1
ATOM 1671 O O . LYS A 1 210 ? -2.685 -17.863 -1.692 1.00 97.12 210 LYS A O 1
ATOM 1676 N N . ASP A 1 211 ? -1.256 -18.509 -3.312 1.00 95.88 211 ASP A N 1
ATOM 1677 C CA . ASP A 1 211 ? -0.381 -19.335 -2.468 1.00 95.88 211 ASP A CA 1
ATOM 1678 C C . ASP A 1 211 ? 0.424 -18.519 -1.443 1.00 95.88 211 ASP A C 1
ATOM 1680 O O . ASP A 1 211 ? 0.953 -19.075 -0.487 1.00 95.88 211 ASP A O 1
ATOM 1684 N N . LEU A 1 212 ? 0.491 -17.192 -1.606 1.00 96.94 212 LEU A N 1
ATOM 1685 C CA . LEU A 1 212 ? 1.143 -16.267 -0.671 1.00 96.94 212 LEU A CA 1
ATOM 1686 C C . LEU A 1 212 ? 0.120 -15.541 0.214 1.00 96.94 212 LEU A C 1
ATOM 1688 O O . LEU A 1 212 ? 0.335 -14.401 0.620 1.00 96.94 212 LEU A O 1
ATOM 1692 N N . GLY A 1 213 ? -1.041 -16.161 0.446 1.00 95.56 213 GLY A N 1
ATOM 1693 C CA . GLY A 1 213 ? -2.131 -15.562 1.215 1.00 95.56 213 GLY A CA 1
ATOM 1694 C C . GLY A 1 213 ? -2.721 -14.316 0.551 1.00 95.56 213 GLY A C 1
ATOM 1695 O O . GLY A 1 213 ? -3.228 -13.437 1.240 1.00 95.56 213 GLY A O 1
ATOM 1696 N N . TYR A 1 214 ? -2.656 -14.233 -0.779 1.00 97.62 214 TYR A N 1
ATOM 1697 C CA . TYR A 1 214 ? -2.982 -13.034 -1.546 1.00 97.62 214 TYR A CA 1
ATOM 1698 C C . TYR A 1 214 ? -2.064 -11.850 -1.236 1.00 97.62 214 TYR A C 1
ATOM 1700 O O . TYR A 1 214 ? -2.529 -10.726 -1.245 1.00 97.62 214 TYR A O 1
ATOM 1708 N N . LEU A 1 215 ? -0.764 -12.047 -1.002 1.00 98.00 215 LEU A N 1
ATOM 1709 C CA . LEU A 1 215 ? 0.214 -10.954 -1.090 1.00 98.00 215 LEU A CA 1
ATOM 1710 C C . LEU A 1 215 ? 0.320 -10.464 -2.555 1.00 98.00 215 LEU A C 1
ATOM 1712 O O . LEU A 1 215 ? 0.341 -11.303 -3.467 1.00 98.00 215 LEU A O 1
ATOM 1716 N N . PRO A 1 216 ? 0.395 -9.147 -2.829 1.00 98.00 216 PRO A N 1
ATOM 1717 C CA . PRO A 1 216 ? 0.657 -8.666 -4.181 1.00 98.00 216 PRO A CA 1
ATOM 1718 C C . PRO A 1 216 ? 2.048 -9.111 -4.657 1.00 98.00 216 PRO A C 1
ATOM 1720 O O . PRO A 1 216 ? 3.033 -8.964 -3.945 1.00 98.00 216 PRO A O 1
ATOM 1723 N N . VAL A 1 217 ? 2.140 -9.642 -5.876 1.00 98.50 217 VAL A N 1
ATOM 1724 C CA . VAL A 1 217 ? 3.413 -10.027 -6.520 1.00 98.50 217 VAL A CA 1
ATOM 1725 C C . VAL A 1 217 ? 3.808 -9.091 -7.660 1.00 98.50 217 VAL A C 1
ATOM 1727 O O . VAL A 1 217 ? 4.958 -9.090 -8.096 1.00 98.50 217 VAL A O 1
ATOM 1730 N N . ARG A 1 218 ? 2.862 -8.272 -8.126 1.00 97.94 218 ARG A N 1
ATOM 1731 C CA . ARG A 1 218 ? 3.056 -7.233 -9.136 1.00 97.94 218 ARG A CA 1
ATOM 1732 C C . ARG A 1 218 ? 2.094 -6.082 -8.876 1.00 97.94 218 ARG A C 1
ATOM 1734 O O . ARG A 1 218 ? 0.945 -6.323 -8.500 1.00 97.94 218 ARG A O 1
ATOM 1741 N N . LEU A 1 219 ? 2.560 -4.859 -9.098 1.00 96.81 219 LEU A N 1
ATOM 1742 C CA . LEU A 1 219 ? 1.747 -3.651 -9.110 1.00 96.81 219 LEU A CA 1
ATOM 1743 C C . LEU A 1 219 ? 2.066 -2.848 -10.370 1.00 96.81 219 LEU A C 1
ATOM 1745 O O . LEU A 1 219 ? 3.226 -2.524 -10.610 1.00 96.81 219 LEU A O 1
ATOM 1749 N N . ASP A 1 220 ? 1.035 -2.476 -11.114 1.00 95.25 220 ASP A N 1
ATOM 1750 C CA . ASP A 1 220 ? 1.118 -1.607 -12.279 1.00 95.25 220 ASP A CA 1
ATOM 1751 C C . ASP A 1 220 ? 0.413 -0.297 -11.958 1.00 95.25 220 ASP A C 1
ATOM 1753 O O . ASP A 1 220 ? -0.803 -0.256 -11.746 1.00 95.25 220 ASP A O 1
ATOM 1757 N N . TYR A 1 221 ? 1.190 0.779 -11.919 1.00 90.62 221 TYR A N 1
ATOM 1758 C CA . TYR A 1 221 ? 0.669 2.132 -11.819 1.00 90.62 221 TYR A CA 1
ATOM 1759 C C . TYR A 1 221 ? 0.580 2.736 -13.217 1.00 90.62 221 TYR A C 1
ATOM 1761 O O . TYR A 1 221 ? 1.605 2.961 -13.862 1.00 90.62 221 TYR A O 1
ATOM 1769 N N . GLU A 1 222 ? -0.641 2.991 -13.674 1.00 88.25 222 GLU A N 1
ATOM 1770 C CA . GLU A 1 222 ? -0.915 3.606 -14.967 1.00 88.25 222 GLU A CA 1
ATOM 1771 C C . GLU A 1 222 ? -1.262 5.083 -14.772 1.00 88.25 222 GLU A C 1
ATOM 1773 O O . GLU A 1 222 ? -2.236 5.431 -14.099 1.00 88.25 222 GLU A O 1
ATOM 1778 N N . ALA A 1 223 ? -0.441 5.960 -15.347 1.00 80.88 223 ALA A N 1
ATOM 1779 C CA . ALA A 1 223 ? -0.665 7.399 -15.353 1.00 80.88 223 ALA A CA 1
ATOM 1780 C C . ALA A 1 223 ? -0.067 8.024 -16.618 1.00 80.88 223 ALA A C 1
ATOM 1782 O O . ALA A 1 223 ? 1.021 7.639 -17.048 1.00 80.88 223 ALA A O 1
ATOM 1783 N N . ASP A 1 224 ? -0.768 9.000 -17.200 1.00 79.12 224 ASP A N 1
ATOM 1784 C CA . ASP A 1 224 ? -0.313 9.774 -18.364 1.00 79.12 224 ASP A CA 1
ATOM 1785 C C . ASP A 1 224 ? 0.149 8.895 -19.553 1.00 79.12 224 ASP A C 1
ATOM 1787 O O . ASP A 1 224 ? 1.139 9.188 -20.225 1.00 79.12 224 ASP A O 1
ATOM 1791 N N . GLY A 1 225 ? -0.542 7.771 -19.792 1.00 78.69 225 GLY A N 1
ATOM 1792 C CA . GLY A 1 225 ? -0.218 6.810 -20.858 1.00 78.69 225 GLY A CA 1
ATOM 1793 C C . GLY A 1 225 ? 1.047 5.973 -20.618 1.00 78.69 225 GLY A C 1
ATOM 1794 O O . GLY A 1 225 ? 1.489 5.261 -21.518 1.00 78.69 225 GLY A O 1
ATOM 1795 N N . SER A 1 226 ? 1.641 6.058 -19.424 1.00 81.69 226 SER A N 1
ATOM 1796 C CA . SER A 1 226 ? 2.799 5.266 -19.005 1.00 81.69 226 SER A CA 1
ATOM 1797 C C . SER A 1 226 ? 2.401 4.251 -17.939 1.00 81.69 226 SER A C 1
ATOM 1799 O O . SER A 1 226 ? 1.661 4.572 -17.010 1.00 81.69 226 SER A O 1
ATOM 1801 N N . ILE A 1 227 ? 2.941 3.035 -18.047 1.00 86.94 227 ILE A N 1
ATOM 1802 C CA . ILE A 1 227 ? 2.774 1.976 -17.047 1.00 86.94 227 ILE A CA 1
ATOM 1803 C C . ILE A 1 227 ? 4.094 1.799 -16.302 1.00 86.94 227 ILE A C 1
ATOM 1805 O O . ILE A 1 227 ? 5.135 1.523 -16.902 1.00 86.94 227 ILE A O 1
ATOM 1809 N N . TYR A 1 228 ? 4.041 1.943 -14.982 1.00 89.38 228 TYR A N 1
ATOM 1810 C CA . TYR A 1 228 ? 5.160 1.702 -14.082 1.00 89.38 228 TYR A CA 1
ATOM 1811 C C . TYR A 1 228 ? 4.910 0.410 -13.310 1.00 89.38 228 TYR A C 1
ATOM 1813 O O . TYR A 1 228 ? 4.027 0.355 -12.455 1.00 89.38 228 TYR A O 1
ATOM 1821 N N . GLN A 1 229 ? 5.694 -0.620 -13.621 1.00 94.69 229 GLN A N 1
ATOM 1822 C CA . GLN A 1 229 ? 5.538 -1.962 -13.069 1.00 94.69 229 GLN A CA 1
ATOM 1823 C C . GLN A 1 229 ? 6.537 -2.211 -11.932 1.00 94.69 229 GLN A C 1
ATOM 1825 O O . GLN A 1 229 ? 7.748 -2.135 -12.141 1.00 94.69 229 GLN A O 1
ATOM 1830 N N . LEU A 1 230 ? 6.028 -2.550 -10.749 1.00 95.81 230 LEU A N 1
ATOM 1831 C CA . LEU A 1 230 ? 6.790 -3.022 -9.594 1.00 95.81 230 LEU A CA 1
ATOM 1832 C C . LEU A 1 230 ? 6.562 -4.526 -9.434 1.00 95.81 230 LEU A C 1
ATOM 1834 O O . LEU A 1 230 ? 5.419 -4.965 -9.334 1.00 95.81 230 LEU A O 1
ATOM 1838 N N . ASN A 1 231 ? 7.635 -5.311 -9.365 1.00 97.94 231 ASN A N 1
ATOM 1839 C CA . ASN A 1 231 ? 7.569 -6.769 -9.232 1.00 97.94 231 ASN A CA 1
ATOM 1840 C C . ASN A 1 231 ? 8.171 -7.230 -7.912 1.00 97.94 231 ASN A C 1
ATOM 1842 O O . ASN A 1 231 ? 9.210 -6.714 -7.514 1.00 97.94 231 ASN A O 1
ATOM 1846 N N . LEU A 1 232 ? 7.569 -8.233 -7.274 1.00 98.44 232 LEU A N 1
ATOM 1847 C CA . LEU A 1 232 ? 8.136 -8.890 -6.100 1.00 98.44 232 LEU A CA 1
ATOM 1848 C C . LEU A 1 232 ? 9.426 -9.635 -6.481 1.00 98.44 232 LEU A C 1
ATOM 1850 O O . LEU A 1 232 ? 9.424 -10.494 -7.365 1.00 98.44 232 LEU A O 1
ATOM 1854 N N . THR A 1 233 ? 10.519 -9.315 -5.793 1.00 98.12 233 THR A N 1
ATOM 1855 C CA . THR A 1 233 ? 11.851 -9.905 -6.005 1.00 98.12 233 THR A CA 1
ATOM 1856 C C . THR A 1 233 ? 12.380 -10.659 -4.791 1.00 98.12 233 THR A C 1
ATOM 1858 O O . THR A 1 233 ? 13.220 -11.545 -4.946 1.00 98.12 233 THR A O 1
ATOM 1861 N N . ARG A 1 234 ? 11.864 -10.373 -3.589 1.00 98.12 234 ARG A N 1
ATOM 1862 C CA . ARG A 1 234 ? 12.177 -11.115 -2.360 1.00 98.12 234 ARG A CA 1
ATOM 1863 C C . ARG A 1 234 ? 10.986 -11.136 -1.412 1.00 98.12 234 ARG A C 1
ATOM 1865 O O . ARG A 1 234 ? 10.249 -10.158 -1.339 1.00 98.12 234 ARG A O 1
ATOM 1872 N N . LEU A 1 235 ? 10.837 -12.226 -0.666 1.00 98.19 235 LEU A N 1
ATOM 1873 C CA . LEU A 1 235 ? 9.841 -12.371 0.388 1.00 98.19 235 LEU A CA 1
ATOM 1874 C C . LEU A 1 235 ? 10.416 -13.203 1.529 1.00 98.19 235 LEU A C 1
ATOM 1876 O O . LEU A 1 235 ? 10.931 -14.296 1.305 1.00 98.19 235 LEU A O 1
ATOM 1880 N N . GLU A 1 236 ? 10.289 -12.681 2.738 1.00 97.44 236 GLU A N 1
ATOM 1881 C CA . GLU A 1 236 ? 10.654 -13.331 3.989 1.00 97.44 236 GLU A CA 1
ATOM 1882 C C . GLU A 1 236 ? 9.441 -13.277 4.915 1.00 97.44 236 GLU A C 1
ATOM 1884 O O . GLU A 1 236 ? 8.860 -12.210 5.112 1.00 97.44 236 GLU A O 1
ATOM 1889 N N . TRP A 1 237 ? 9.041 -14.426 5.452 1.00 95.19 237 TRP A N 1
ATOM 1890 C CA . TRP A 1 237 ? 7.954 -14.521 6.420 1.00 95.19 237 TRP A CA 1
ATOM 1891 C C . TRP A 1 237 ? 8.511 -14.435 7.836 1.00 95.19 237 TRP A C 1
ATOM 1893 O O . TRP A 1 237 ? 9.540 -15.038 8.138 1.00 95.19 237 TRP A O 1
ATOM 1903 N N . HIS A 1 238 ? 7.787 -13.737 8.703 1.00 91.56 238 HIS A N 1
ATOM 1904 C CA . HIS A 1 238 ? 8.084 -13.604 10.122 1.00 91.56 238 HIS A CA 1
ATOM 1905 C C . HIS A 1 238 ? 6.953 -14.229 10.925 1.00 91.56 238 HIS A C 1
ATOM 1907 O O . HIS A 1 238 ? 5.774 -14.105 10.581 1.00 91.56 238 HIS A O 1
ATOM 1913 N N . ASP A 1 239 ? 7.321 -14.897 12.009 1.00 76.00 239 ASP A N 1
ATOM 1914 C CA . ASP A 1 239 ? 6.362 -15.471 12.943 1.00 76.00 239 ASP A CA 1
ATOM 1915 C C . ASP A 1 239 ? 5.471 -14.344 13.517 1.00 76.00 239 ASP A C 1
ATOM 1917 O O . ASP A 1 239 ? 6.023 -13.323 13.950 1.00 76.00 239 ASP A O 1
ATOM 1921 N N . PRO A 1 240 ? 4.125 -14.481 13.547 1.00 61.91 240 PRO A N 1
ATOM 1922 C CA . PRO A 1 240 ? 3.229 -13.452 14.087 1.00 61.91 240 PRO A CA 1
ATOM 1923 C C . PRO A 1 240 ? 3.565 -13.028 15.523 1.00 61.91 240 PRO A C 1
ATOM 1925 O O . PRO A 1 240 ? 3.157 -11.957 15.961 1.00 61.91 240 PRO A O 1
ATOM 1928 N N . LEU A 1 241 ? 4.304 -13.865 16.258 1.00 54.78 241 LEU A N 1
ATOM 1929 C CA . LEU A 1 241 ? 4.652 -13.665 17.664 1.00 54.78 241 LEU A CA 1
ATOM 1930 C C . LEU A 1 241 ? 6.045 -13.065 17.891 1.00 54.78 241 LEU A C 1
ATOM 1932 O O . LEU A 1 241 ? 6.397 -12.769 19.035 1.00 54.78 241 LEU A O 1
ATOM 1936 N N . THR A 1 242 ? 6.843 -12.862 16.840 1.00 47.19 242 THR A N 1
ATOM 1937 C CA . THR A 1 242 ? 8.158 -12.227 16.990 1.00 47.19 242 THR A CA 1
ATOM 1938 C C . THR A 1 242 ? 8.014 -10.738 16.712 1.00 47.19 242 THR A C 1
ATOM 1940 O O . THR A 1 242 ? 8.129 -10.283 15.575 1.00 47.19 242 THR A O 1
ATOM 1943 N N . ALA A 1 243 ? 7.754 -9.955 17.762 1.00 37.94 243 ALA A N 1
ATOM 1944 C CA . ALA A 1 243 ? 8.031 -8.523 17.710 1.00 37.94 243 ALA A CA 1
ATOM 1945 C C . ALA A 1 243 ? 9.485 -8.330 17.232 1.00 37.94 243 ALA A C 1
ATOM 1947 O O . ALA A 1 243 ? 10.348 -9.113 17.647 1.00 37.94 243 ALA A O 1
ATOM 1948 N N . PRO A 1 244 ? 9.798 -7.335 16.381 1.00 39.34 244 PRO A N 1
ATOM 1949 C CA . PRO A 1 244 ? 11.186 -7.050 16.051 1.00 39.34 244 PRO A CA 1
ATOM 1950 C C . PRO A 1 244 ? 11.932 -6.768 17.356 1.00 39.34 244 PRO A C 1
ATOM 1952 O O . PRO A 1 244 ? 11.613 -5.832 18.091 1.00 39.34 244 PRO A O 1
ATOM 1955 N N . GLY A 1 245 ? 12.865 -7.664 17.674 1.00 39.00 245 GLY A N 1
ATOM 1956 C CA . GLY A 1 245 ? 13.593 -7.662 18.924 1.00 39.00 245 GLY A CA 1
ATOM 1957 C C . GLY A 1 245 ? 14.291 -6.330 19.150 1.00 39.00 245 GLY A C 1
ATOM 1958 O O . GLY A 1 245 ? 15.003 -5.816 18.290 1.00 39.00 245 GLY A O 1
ATOM 1959 N N . THR A 1 246 ? 14.124 -5.820 20.366 1.00 38.91 246 THR A N 1
ATOM 1960 C CA . THR A 1 246 ? 15.249 -5.363 21.180 1.00 38.91 246 THR A CA 1
A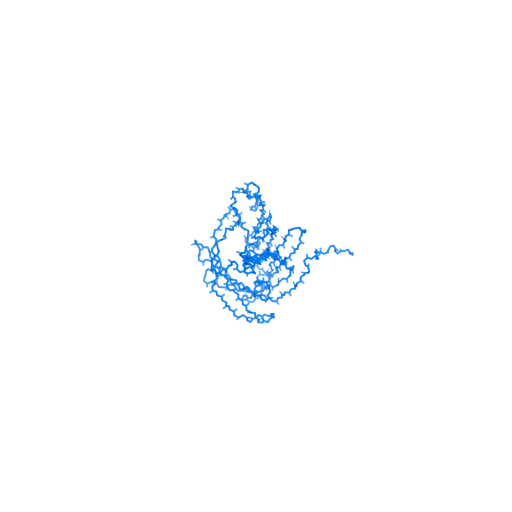TOM 1961 C C . THR A 1 246 ? 16.493 -6.183 20.854 1.00 38.91 246 THR A C 1
ATOM 1963 O O . THR A 1 246 ? 16.650 -7.301 21.346 1.00 38.91 246 THR A O 1
ATOM 1966 N N . ASP A 1 247 ? 17.363 -5.625 20.023 1.00 34.53 247 ASP A N 1
ATOM 1967 C CA . ASP A 1 247 ? 18.724 -6.110 19.881 1.00 34.53 247 ASP A CA 1
ATOM 1968 C C . ASP A 1 247 ? 19.498 -5.553 21.080 1.00 34.53 247 ASP A C 1
ATOM 1970 O O . ASP A 1 247 ? 19.838 -4.372 21.156 1.00 34.53 247 ASP A O 1
ATOM 1974 N N . SER A 1 248 ? 19.664 -6.391 22.099 1.00 34.94 248 SER A N 1
ATOM 1975 C CA . SER A 1 248 ? 20.567 -6.145 23.212 1.00 34.94 248 SER A CA 1
ATOM 1976 C C . SER A 1 248 ? 21.931 -6.736 22.875 1.00 34.94 248 SER A C 1
ATOM 1978 O O . SER A 1 248 ? 22.180 -7.906 23.156 1.00 34.94 248 SER A O 1
ATOM 1980 N N . ARG A 1 249 ? 22.828 -5.908 22.330 1.00 33.97 249 ARG A N 1
ATOM 1981 C CA . ARG A 1 249 ? 24.280 -5.991 22.555 1.00 33.97 249 ARG A CA 1
ATOM 1982 C C . ARG A 1 249 ? 24.923 -4.615 22.506 1.00 33.97 249 ARG A C 1
ATOM 1984 O O . ARG A 1 249 ? 24.645 -3.868 21.548 1.00 33.97 249 ARG A O 1
#

InterPro domains:
  IPR021457 Protein of unknown function DUF3108 [PF11306] (42-224)

pLDDT: mean 87.41, std 17.59, range [32.81, 98.69]